Protein AF-A0A3M6K5C4-F1 (afdb_monomer_lite)

Radius of gyration: 32.08 Å; chains: 1; bounding box: 59×55×97 Å

Structure (mmCIF, N/CA/C/O backbone):
data_AF-A0A3M6K5C4-F1
#
_entry.id   AF-A0A3M6K5C4-F1
#
loop_
_atom_site.group_PDB
_atom_site.id
_atom_site.type_symbol
_atom_site.label_atom_id
_atom_site.label_alt_id
_atom_site.label_comp_id
_atom_site.label_asym_id
_atom_site.label_entity_id
_atom_site.label_seq_id
_atom_site.pdbx_PDB_ins_code
_atom_site.Cartn_x
_atom_site.Cartn_y
_atom_site.Cartn_z
_atom_site.occupancy
_atom_site.B_iso_or_equiv
_atom_site.auth_seq_id
_atom_site.auth_comp_id
_atom_site.auth_asym_id
_atom_site.auth_atom_id
_atom_site.pdbx_PDB_model_num
ATOM 1 N N . GLU A 1 1 ? 12.972 11.063 -66.559 1.00 68.06 1 GLU A N 1
ATOM 2 C CA . GLU A 1 1 ? 14.386 10.644 -66.611 1.00 68.06 1 GLU A CA 1
ATOM 3 C C . GLU A 1 1 ? 14.737 10.081 -65.247 1.00 68.06 1 GLU A C 1
ATOM 5 O O . GLU A 1 1 ? 14.287 10.648 -64.259 1.00 68.06 1 GLU A O 1
ATOM 10 N N . TYR A 1 2 ? 15.419 8.941 -65.192 1.00 67.56 2 TYR A N 1
ATOM 11 C CA . TYR A 1 2 ? 15.956 8.414 -63.934 1.00 67.56 2 TYR A CA 1
ATOM 12 C C . TYR A 1 2 ? 17.230 9.195 -63.591 1.00 67.56 2 TYR A C 1
ATOM 14 O O . TYR A 1 2 ? 18.006 9.497 -64.499 1.00 67.56 2 TYR A O 1
ATOM 22 N N . SER A 1 3 ? 17.440 9.540 -62.319 1.00 79.88 3 SER A N 1
ATOM 23 C CA . SER A 1 3 ? 18.599 10.329 -61.877 1.00 79.88 3 SER A CA 1
ATOM 24 C C . SER A 1 3 ? 19.890 9.510 -61.781 1.00 79.88 3 SER A C 1
ATOM 26 O O . SER A 1 3 ? 20.971 10.093 -61.762 1.00 79.88 3 SER A O 1
ATOM 28 N N . SER A 1 4 ? 19.807 8.175 -61.780 1.00 78.19 4 SER A N 1
ATOM 29 C CA . SER A 1 4 ? 20.970 7.282 -61.829 1.00 78.19 4 SER A CA 1
ATOM 30 C C . SER A 1 4 ? 20.642 5.912 -62.429 1.00 78.19 4 SER A C 1
ATOM 32 O O . SER A 1 4 ? 19.476 5.531 -62.577 1.00 78.19 4 SER A O 1
ATOM 34 N N . ILE A 1 5 ? 21.688 5.151 -62.783 1.00 77.25 5 ILE A N 1
ATOM 35 C CA . ILE A 1 5 ? 21.532 3.785 -63.311 1.00 77.25 5 ILE A CA 1
ATOM 36 C C . ILE A 1 5 ? 20.910 2.874 -62.252 1.00 77.25 5 ILE A C 1
ATOM 38 O O . ILE A 1 5 ? 20.101 2.024 -62.601 1.00 77.25 5 ILE A O 1
ATOM 42 N N . TYR A 1 6 ? 21.264 3.080 -60.979 1.00 76.12 6 TYR A N 1
ATOM 43 C CA . TYR A 1 6 ? 20.782 2.312 -59.832 1.00 76.12 6 TYR A CA 1
ATOM 44 C C . TYR A 1 6 ? 19.271 2.479 -59.667 1.00 76.12 6 TYR A C 1
ATOM 46 O O . TYR A 1 6 ? 18.541 1.489 -59.633 1.00 76.12 6 TYR A O 1
ATOM 54 N N . GLN A 1 7 ? 18.784 3.721 -59.745 1.00 76.00 7 GLN A N 1
ATOM 55 C CA . GLN A 1 7 ? 17.354 4.022 -59.714 1.00 76.00 7 GLN A CA 1
ATOM 56 C C . GLN A 1 7 ? 16.595 3.413 -60.908 1.00 76.00 7 GLN A C 1
ATOM 58 O O . GLN A 1 7 ? 15.452 2.982 -60.759 1.00 76.00 7 GLN A O 1
ATOM 63 N N . ALA A 1 8 ? 17.224 3.337 -62.088 1.00 81.00 8 ALA A N 1
ATOM 64 C CA . ALA A 1 8 ? 16.622 2.733 -63.279 1.00 81.00 8 ALA A CA 1
ATOM 65 C C . ALA A 1 8 ? 16.500 1.200 -63.190 1.00 81.00 8 ALA A C 1
ATOM 67 O O . ALA A 1 8 ? 15.609 0.624 -63.814 1.00 81.00 8 ALA A O 1
ATOM 68 N N . VAL A 1 9 ? 17.371 0.542 -62.417 1.00 87.19 9 VAL A N 1
ATOM 69 C CA . VAL A 1 9 ? 17.348 -0.916 -62.197 1.00 87.19 9 VAL A CA 1
ATOM 70 C C . VAL A 1 9 ? 16.722 -1.324 -60.857 1.00 87.19 9 VAL A C 1
ATOM 72 O O . VAL A 1 9 ? 16.710 -2.508 -60.534 1.00 87.19 9 VAL A O 1
ATOM 75 N N . GLY A 1 10 ? 16.186 -0.368 -60.089 1.00 77.00 10 GLY A N 1
ATOM 76 C CA . GLY A 1 10 ? 15.575 -0.620 -58.781 1.00 77.00 10 GLY A CA 1
ATOM 77 C C . GLY A 1 10 ? 16.569 -1.046 -57.695 1.00 77.00 10 GLY A C 1
ATOM 78 O O . GLY A 1 10 ? 16.180 -1.752 -56.770 1.00 77.00 10 GLY A O 1
ATOM 79 N N . LEU A 1 11 ? 17.843 -0.661 -57.823 1.00 76.00 11 LEU A N 1
ATOM 80 C CA . LEU A 1 11 ? 18.873 -0.874 -56.807 1.00 76.00 11 LEU A CA 1
ATOM 81 C C . LEU A 1 11 ? 19.083 0.405 -55.993 1.00 76.00 11 LEU A C 1
ATOM 83 O O . LEU A 1 11 ? 19.031 1.510 -56.537 1.00 76.00 11 LEU A O 1
ATOM 87 N N . GLU A 1 12 ? 19.356 0.246 -54.700 1.00 71.75 12 GLU A N 1
ATOM 88 C CA . GLU A 1 12 ? 19.808 1.346 -53.848 1.00 71.75 12 GLU A CA 1
ATOM 89 C C . GLU A 1 12 ? 21.207 1.800 -54.278 1.00 71.75 12 GLU A C 1
ATOM 91 O O . GLU A 1 12 ? 22.051 0.990 -54.679 1.00 71.75 12 GLU A O 1
ATOM 96 N N . GLU A 1 13 ? 21.449 3.111 -54.238 1.00 73.12 13 GLU A N 1
ATOM 97 C CA . GLU A 1 13 ? 22.777 3.645 -54.522 1.00 73.12 13 GLU A CA 1
ATOM 98 C C . GLU A 1 13 ? 23.766 3.178 -53.446 1.00 73.12 13 GLU A C 1
ATOM 100 O O . GLU A 1 13 ? 23.433 3.183 -52.258 1.00 73.12 13 GLU A O 1
ATOM 105 N N . PRO A 1 14 ? 24.985 2.758 -53.829 1.00 69.19 14 PRO A N 1
ATOM 106 C CA . PRO A 1 14 ? 25.970 2.302 -52.862 1.00 69.19 14 PRO A CA 1
ATOM 107 C C . PRO A 1 14 ? 26.317 3.443 -51.899 1.00 69.19 14 PRO A C 1
ATOM 109 O O . PRO A 1 14 ? 26.803 4.492 -52.326 1.00 69.19 14 PRO A O 1
ATOM 112 N N . LYS A 1 15 ? 26.081 3.225 -50.598 1.00 67.75 15 LYS A N 1
ATOM 113 C CA . LYS A 1 15 ? 26.444 4.175 -49.541 1.00 67.75 15 LYS A CA 1
ATOM 114 C C . LYS A 1 15 ? 27.951 4.433 -49.599 1.00 67.75 15 LYS A C 1
ATOM 116 O O . LYS A 1 15 ? 28.757 3.505 -49.514 1.00 67.75 15 LYS A O 1
ATOM 121 N N . ILE A 1 16 ? 28.331 5.692 -49.799 1.00 73.50 16 ILE A N 1
ATOM 122 C CA . ILE A 1 16 ? 29.736 6.089 -49.900 1.00 73.50 16 ILE A CA 1
ATOM 123 C C . ILE A 1 16 ? 30.319 6.100 -48.489 1.00 73.50 16 ILE A C 1
ATOM 125 O O . ILE A 1 16 ? 29.935 6.926 -47.666 1.00 73.50 16 ILE A O 1
ATOM 129 N N . LEU A 1 17 ? 31.252 5.187 -48.223 1.00 83.31 17 LEU A N 1
ATOM 130 C CA . LEU A 1 17 ? 31.970 5.146 -46.952 1.00 83.31 17 LEU A CA 1
ATOM 131 C C . LEU A 1 17 ? 32.872 6.373 -46.802 1.00 83.31 17 LEU A C 1
ATOM 133 O O . LEU A 1 17 ? 33.506 6.823 -47.764 1.00 83.31 17 LEU A O 1
ATOM 137 N N . ALA A 1 18 ? 32.964 6.894 -45.581 1.00 86.19 18 ALA A N 1
ATOM 138 C CA . ALA A 1 18 ? 33.862 7.995 -45.286 1.00 86.19 18 ALA A CA 1
ATOM 139 C C . ALA A 1 18 ? 35.337 7.571 -45.478 1.00 86.19 18 ALA A C 1
ATOM 141 O O . ALA A 1 18 ? 35.688 6.416 -45.234 1.00 86.19 18 ALA A O 1
ATOM 142 N N . PRO A 1 19 ? 36.248 8.494 -45.849 1.00 86.75 19 PRO A N 1
ATOM 143 C CA . PRO A 1 19 ? 37.628 8.150 -46.220 1.00 86.75 19 PRO A CA 1
ATOM 144 C C . PRO A 1 19 ? 38.464 7.443 -45.141 1.00 86.75 19 PRO A C 1
ATOM 146 O O . PRO A 1 19 ? 39.505 6.874 -45.454 1.00 86.75 19 PRO A O 1
ATOM 149 N N . PHE A 1 20 ? 38.056 7.526 -43.871 1.00 87.44 20 PHE A N 1
ATOM 150 C CA . PHE A 1 20 ? 38.757 6.911 -42.739 1.00 87.44 20 PHE A CA 1
ATOM 151 C C . PHE A 1 20 ? 38.317 5.464 -42.457 1.00 87.44 20 PHE A C 1
ATOM 153 O O . PHE A 1 20 ? 38.920 4.800 -41.611 1.00 87.44 20 PHE A O 1
ATOM 160 N N . VAL A 1 21 ? 37.255 4.996 -43.116 1.00 89.62 21 VAL A N 1
ATOM 161 C CA . VAL A 1 21 ? 36.678 3.668 -42.905 1.00 89.62 21 VAL A CA 1
ATOM 162 C C . VAL A 1 21 ? 37.449 2.649 -43.739 1.00 89.62 21 VAL A C 1
ATOM 164 O O . VAL A 1 21 ? 37.579 2.793 -44.953 1.00 89.62 21 VAL A O 1
ATOM 167 N N . ASP A 1 22 ? 37.974 1.617 -43.081 1.00 89.12 22 ASP A N 1
ATOM 168 C CA . ASP A 1 22 ? 38.620 0.478 -43.729 1.00 89.12 22 ASP A CA 1
ATOM 169 C C . ASP A 1 22 ? 37.539 -0.524 -44.166 1.00 89.12 22 ASP A C 1
ATOM 171 O O . ASP A 1 22 ? 36.839 -1.060 -43.304 1.00 89.12 22 ASP A O 1
ATOM 175 N N . PRO A 1 23 ? 37.407 -0.827 -45.472 1.00 84.94 23 PRO A N 1
ATOM 176 C CA . PRO A 1 23 ? 36.411 -1.775 -45.971 1.00 84.94 23 PRO A CA 1
ATOM 177 C C . PRO A 1 23 ? 36.559 -3.207 -45.436 1.00 84.94 23 PRO A C 1
ATOM 179 O O . PRO A 1 23 ? 35.642 -4.008 -45.591 1.00 84.94 23 PRO A O 1
ATOM 182 N N . ASN A 1 24 ? 37.713 -3.561 -44.860 1.00 87.62 24 ASN A N 1
ATOM 183 C CA . ASN A 1 24 ? 37.972 -4.898 -44.317 1.00 87.62 24 ASN A CA 1
ATOM 184 C C . ASN A 1 24 ? 37.628 -5.020 -42.826 1.00 87.62 24 ASN A C 1
ATOM 186 O O . ASN A 1 24 ? 37.760 -6.108 -42.260 1.00 87.62 24 ASN A O 1
ATOM 190 N N . LEU A 1 25 ? 37.243 -3.918 -42.181 1.00 88.19 25 LEU A N 1
ATOM 191 C CA . LEU A 1 25 ? 36.922 -3.868 -40.763 1.00 88.19 25 LEU A CA 1
ATOM 192 C C . LEU A 1 25 ? 35.403 -3.802 -40.577 1.00 88.19 25 LEU A C 1
ATOM 194 O O . LEU A 1 25 ? 34.701 -3.183 -41.372 1.00 88.19 25 LEU A O 1
ATOM 198 N N . ASP A 1 26 ? 34.897 -4.448 -39.528 1.00 89.62 26 ASP A N 1
ATOM 199 C CA . ASP A 1 26 ? 33.466 -4.434 -39.214 1.00 89.62 26 ASP A CA 1
ATOM 200 C C . ASP A 1 26 ? 32.994 -2.985 -38.965 1.00 89.62 26 ASP A C 1
ATOM 202 O O . ASP A 1 26 ? 33.551 -2.327 -38.082 1.00 89.62 26 ASP A O 1
ATOM 206 N N . PRO A 1 27 ? 31.983 -2.467 -39.690 1.00 89.62 27 PRO A N 1
ATOM 207 C CA . PRO A 1 27 ? 31.404 -1.146 -39.439 1.00 89.62 27 PRO A CA 1
ATOM 208 C C . PRO A 1 27 ? 31.040 -0.896 -37.968 1.00 89.62 27 PRO A C 1
ATOM 210 O O . PRO A 1 27 ? 31.208 0.222 -37.473 1.00 89.62 27 PRO A O 1
ATOM 213 N N . GLN A 1 28 ? 30.625 -1.938 -37.237 1.00 89.25 28 GLN A N 1
ATOM 214 C CA . GLN A 1 28 ? 30.271 -1.833 -35.821 1.00 89.25 28 GLN A CA 1
ATOM 215 C C . GLN A 1 28 ? 31.465 -1.442 -34.937 1.00 89.25 28 GLN A C 1
ATOM 217 O O . GLN A 1 28 ? 31.291 -0.730 -33.951 1.00 89.25 28 GLN A O 1
ATOM 222 N N . TYR A 1 29 ? 32.693 -1.811 -35.317 1.00 93.19 29 TYR A N 1
ATOM 223 C CA . TYR A 1 29 ? 33.908 -1.422 -34.592 1.00 93.19 29 TYR A CA 1
ATOM 224 C C . TYR A 1 29 ? 34.030 0.101 -34.450 1.00 93.19 29 TYR A C 1
ATOM 226 O O . TYR A 1 29 ? 34.402 0.608 -33.392 1.00 93.19 29 TYR A O 1
ATOM 234 N N . TYR A 1 30 ? 33.711 0.842 -35.511 1.00 91.81 30 TYR A N 1
ATOM 235 C CA . TYR A 1 30 ? 33.796 2.301 -35.527 1.00 91.81 30 TYR A CA 1
ATOM 236 C C . TYR A 1 30 ? 32.692 2.949 -34.686 1.00 91.81 30 TYR A C 1
ATOM 238 O O . TYR A 1 30 ? 32.952 3.937 -33.998 1.00 91.81 30 TYR A O 1
ATOM 246 N N . VAL A 1 31 ? 31.492 2.364 -34.692 1.00 92.06 31 VAL A N 1
ATOM 247 C CA . VAL A 1 31 ? 30.369 2.781 -33.839 1.00 92.06 31 VAL A CA 1
ATOM 248 C C . VAL A 1 31 ? 30.707 2.564 -32.364 1.00 92.06 31 VAL A C 1
ATOM 250 O O . VAL A 1 31 ? 30.556 3.473 -31.546 1.00 92.06 31 VAL A O 1
ATOM 253 N N . ASP A 1 32 ? 31.235 1.393 -32.015 1.00 93.12 32 ASP A N 1
ATOM 254 C CA . ASP A 1 32 ? 31.633 1.068 -30.644 1.00 93.12 32 ASP A CA 1
ATOM 255 C C . ASP A 1 32 ? 32.746 1.995 -30.162 1.00 93.12 32 ASP A C 1
ATOM 257 O O . ASP A 1 32 ? 32.732 2.467 -29.023 1.00 93.12 32 ASP A O 1
ATOM 261 N N . ARG A 1 33 ? 33.695 2.305 -31.046 1.00 93.88 33 ARG A N 1
ATOM 262 C CA . ARG A 1 33 ? 34.763 3.254 -30.763 1.00 93.88 33 ARG A CA 1
ATOM 263 C C . ARG A 1 33 ? 34.229 4.663 -30.527 1.00 93.88 33 ARG A C 1
ATOM 265 O O . ARG A 1 33 ? 34.637 5.309 -29.568 1.00 93.88 33 ARG A O 1
ATOM 272 N N . TYR A 1 34 ? 33.294 5.122 -31.355 1.00 93.06 34 TYR A N 1
ATOM 273 C CA . TYR A 1 34 ? 32.632 6.418 -31.202 1.00 93.06 34 TYR A CA 1
ATOM 274 C C . TYR A 1 34 ? 31.866 6.539 -29.883 1.00 93.06 34 TYR A C 1
ATOM 276 O O . TYR A 1 34 ? 31.946 7.569 -29.218 1.00 93.06 34 TYR A O 1
ATOM 284 N N . ASN A 1 35 ? 31.186 5.475 -29.458 1.00 91.69 35 ASN A N 1
ATOM 285 C CA . ASN A 1 35 ? 30.406 5.488 -28.223 1.00 91.69 35 ASN A CA 1
ATOM 286 C C . ASN A 1 35 ? 31.263 5.358 -26.951 1.00 91.69 35 ASN A C 1
ATOM 288 O O . ASN A 1 35 ? 30.864 5.859 -25.900 1.00 91.69 35 ASN A O 1
ATOM 292 N N . ASN A 1 36 ? 32.428 4.703 -27.024 1.00 93.75 36 ASN A N 1
ATOM 293 C CA . ASN A 1 36 ? 33.236 4.381 -25.841 1.00 93.75 36 ASN A CA 1
ATOM 294 C C . ASN A 1 36 ? 34.524 5.214 -25.692 1.00 93.75 36 ASN A C 1
ATOM 296 O O . ASN A 1 36 ? 35.039 5.337 -24.580 1.00 93.75 36 ASN A O 1
ATOM 300 N N . GLU A 1 37 ? 35.064 5.800 -26.767 1.00 95.56 37 GLU A N 1
ATOM 301 C CA . GLU A 1 37 ? 36.300 6.593 -26.734 1.00 95.56 37 GLU A CA 1
ATOM 302 C C . GLU A 1 37 ? 36.016 8.091 -26.941 1.00 95.56 37 GLU A C 1
ATOM 304 O O . GLU A 1 37 ? 35.858 8.554 -28.072 1.00 95.56 37 GLU A O 1
ATOM 309 N N . ILE A 1 38 ? 36.057 8.883 -25.858 1.00 93.88 38 ILE A N 1
ATOM 310 C CA . ILE A 1 38 ? 35.869 10.352 -25.902 1.00 93.88 38 ILE A CA 1
ATOM 311 C C . ILE A 1 38 ? 36.760 11.017 -26.964 1.00 93.88 38 ILE A C 1
ATOM 313 O O . ILE A 1 38 ? 36.302 11.860 -27.727 1.00 93.88 38 ILE A O 1
ATOM 317 N N . THR A 1 39 ? 38.031 10.618 -27.054 1.00 94.19 39 THR A N 1
ATOM 318 C CA . THR A 1 39 ? 38.991 11.243 -27.976 1.00 94.19 39 THR A CA 1
ATOM 319 C C . THR A 1 39 ? 38.670 10.964 -29.440 1.00 94.19 39 THR A C 1
ATOM 321 O O . THR A 1 39 ? 38.951 11.798 -30.299 1.00 94.19 39 THR A O 1
ATOM 324 N N . TYR A 1 40 ? 38.100 9.796 -29.733 1.00 93.81 40 TYR A N 1
ATOM 325 C CA . TYR A 1 40 ? 37.676 9.434 -31.079 1.00 93.81 40 TYR A CA 1
ATOM 326 C C . TYR A 1 40 ? 36.372 10.148 -31.450 1.00 93.81 40 TYR A C 1
ATOM 328 O O . TYR A 1 40 ? 36.262 10.675 -32.555 1.00 93.81 40 TYR A O 1
ATOM 336 N N . LYS A 1 41 ? 35.436 10.253 -30.499 1.00 94.12 41 LYS A N 1
ATOM 337 C CA . LYS A 1 41 ? 34.204 11.030 -30.651 1.00 94.12 41 LYS A CA 1
ATOM 338 C C . LYS A 1 41 ? 34.474 12.502 -30.956 1.00 94.12 41 LYS A C 1
ATOM 340 O O . LYS A 1 41 ? 33.992 13.006 -31.964 1.00 94.12 41 LYS A O 1
ATOM 345 N N . ASP A 1 42 ? 35.303 13.165 -30.151 1.00 95.25 42 ASP A N 1
ATOM 346 C CA . ASP A 1 42 ? 35.642 14.581 -30.348 1.00 95.25 42 ASP A CA 1
ATOM 347 C C . ASP A 1 42 ? 36.320 14.827 -31.703 1.00 95.25 42 ASP A C 1
ATOM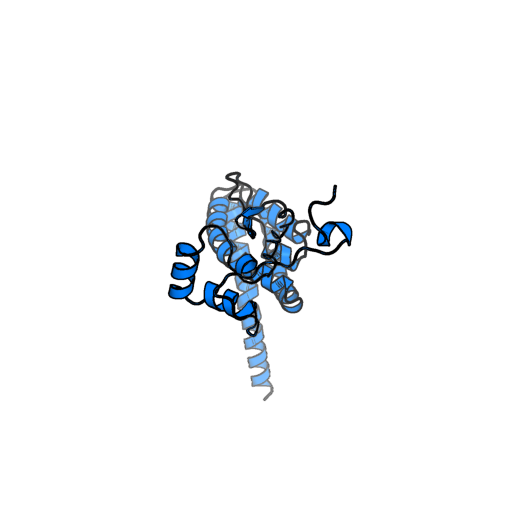 349 O O . ASP A 1 42 ? 36.081 15.838 -32.368 1.00 95.25 42 ASP A O 1
ATOM 353 N N . TRP A 1 43 ? 37.185 13.900 -32.127 1.00 95.31 43 TRP A N 1
ATOM 354 C CA . TRP A 1 43 ? 37.817 13.959 -33.440 1.00 95.31 43 TRP A CA 1
ATOM 355 C C . TRP A 1 43 ? 36.791 13.807 -34.568 1.00 95.31 43 TRP A C 1
ATOM 357 O O . TRP A 1 43 ? 36.834 14.593 -35.518 1.00 95.31 43 TRP A O 1
ATOM 367 N N . PHE A 1 44 ? 35.880 12.836 -34.462 1.00 95.56 44 PHE A N 1
ATOM 368 C CA . PHE A 1 44 ? 34.852 12.587 -35.468 1.00 95.56 44 PHE A CA 1
ATOM 369 C C . PHE A 1 44 ? 33.915 13.792 -35.589 1.00 95.56 44 PHE A C 1
ATOM 371 O O . PHE A 1 44 ? 33.810 14.357 -36.673 1.00 95.56 44 PHE A O 1
ATOM 378 N N . ASP A 1 45 ? 33.356 14.265 -34.472 1.00 93.44 45 ASP A N 1
ATOM 379 C CA . ASP A 1 45 ? 32.405 15.385 -34.436 1.00 93.44 45 ASP A CA 1
ATOM 380 C C . ASP A 1 45 ? 33.020 16.685 -34.988 1.00 93.44 45 ASP A C 1
ATOM 382 O O . ASP A 1 45 ? 32.347 17.492 -35.629 1.00 93.44 45 ASP A O 1
ATOM 386 N N . LYS A 1 46 ? 34.326 16.894 -34.776 1.00 94.06 46 LYS A N 1
ATOM 387 C CA . LYS A 1 46 ? 35.047 18.064 -35.297 1.00 94.06 46 LYS A CA 1
ATOM 388 C C . LYS A 1 46 ? 35.398 17.946 -36.781 1.00 94.06 46 LYS A C 1
ATOM 390 O O . LYS A 1 46 ? 35.480 18.964 -37.468 1.00 94.06 46 LYS A O 1
ATOM 395 N N . THR A 1 47 ? 35.688 16.737 -37.253 1.00 93.44 47 THR A N 1
ATOM 396 C CA . THR A 1 47 ? 36.164 16.492 -38.626 1.00 93.44 47 THR A CA 1
ATOM 397 C C . THR A 1 47 ? 35.000 16.303 -39.598 1.00 93.44 47 THR A C 1
ATOM 399 O O . THR A 1 47 ? 35.100 16.711 -40.753 1.00 93.44 47 THR A O 1
ATOM 402 N N . TYR A 1 48 ? 33.893 15.735 -39.119 1.00 91.38 48 TYR A N 1
ATOM 403 C CA . TYR A 1 48 ? 32.716 15.354 -39.894 1.00 91.38 48 TYR A CA 1
ATOM 404 C C . TYR A 1 48 ? 31.424 15.878 -39.237 1.00 91.38 48 TYR A C 1
ATOM 406 O O . TYR A 1 48 ? 30.595 15.091 -38.796 1.00 91.38 48 TYR A O 1
ATOM 414 N N . PRO A 1 49 ? 31.221 17.207 -39.163 1.00 89.19 49 PRO A N 1
ATOM 415 C CA . PRO A 1 49 ? 30.078 17.789 -38.451 1.00 89.19 49 PRO A CA 1
ATOM 416 C C . PRO A 1 49 ? 28.726 17.579 -39.152 1.00 89.19 49 PRO A C 1
ATOM 418 O O . PRO A 1 49 ? 27.688 17.850 -38.554 1.00 89.19 49 PRO A O 1
ATOM 421 N N . GLU A 1 50 ? 28.732 17.156 -40.419 1.00 87.25 50 GLU A N 1
ATOM 422 C CA . GLU A 1 50 ? 27.527 17.045 -41.255 1.00 87.25 50 GLU A CA 1
ATOM 423 C C . GLU A 1 50 ? 27.015 15.609 -41.434 1.00 87.25 50 GLU A C 1
ATOM 425 O O . GLU A 1 50 ? 25.990 15.429 -42.081 1.00 87.25 50 GLU A O 1
ATOM 430 N N . ILE A 1 51 ? 27.707 14.597 -40.895 1.00 88.12 51 ILE A N 1
ATOM 431 C CA . ILE A 1 51 ? 27.321 13.183 -41.041 1.00 88.12 51 ILE A CA 1
ATOM 432 C C . ILE A 1 51 ? 27.379 12.459 -39.698 1.00 88.12 51 ILE A C 1
ATOM 434 O O . ILE A 1 51 ? 28.216 12.771 -38.848 1.00 88.12 51 ILE A O 1
ATOM 438 N N . THR A 1 52 ? 26.517 11.463 -39.507 1.00 90.19 52 THR A N 1
ATOM 439 C CA . THR A 1 52 ? 26.566 10.611 -38.310 1.00 90.19 52 THR A CA 1
ATOM 440 C C . THR A 1 52 ? 27.618 9.511 -38.454 1.00 90.19 52 THR A C 1
ATOM 442 O O . THR A 1 52 ? 28.043 9.160 -39.559 1.00 90.19 52 THR A O 1
ATOM 445 N N . ILE A 1 53 ? 28.051 8.924 -37.331 1.00 91.50 53 ILE A N 1
ATOM 446 C CA . ILE A 1 53 ? 28.977 7.782 -37.370 1.00 91.50 53 ILE A CA 1
ATOM 447 C C . ILE A 1 53 ? 28.375 6.596 -38.133 1.00 91.50 53 ILE A C 1
ATOM 449 O O . ILE A 1 53 ? 29.114 5.905 -38.826 1.00 91.50 53 ILE A O 1
ATOM 453 N N . TYR A 1 54 ? 27.053 6.399 -38.059 1.00 89.38 54 TYR A N 1
ATOM 454 C CA . TYR A 1 54 ? 26.334 5.338 -38.766 1.00 89.38 54 TYR A CA 1
ATOM 455 C C . TYR A 1 54 ? 26.369 5.562 -40.279 1.00 89.38 54 TYR A C 1
ATOM 457 O O . TYR A 1 54 ? 26.781 4.670 -41.019 1.00 89.38 54 TYR A O 1
ATOM 465 N N . GLU A 1 55 ? 26.069 6.781 -40.729 1.00 88.12 55 GLU A N 1
ATOM 466 C CA . GLU A 1 55 ? 26.160 7.158 -42.143 1.00 88.12 55 GLU A CA 1
ATOM 467 C C . GLU A 1 55 ? 27.591 7.028 -42.675 1.00 88.12 55 GLU A C 1
ATOM 469 O O . GLU A 1 55 ? 27.805 6.483 -43.758 1.00 88.12 55 GLU A O 1
ATOM 474 N N . ALA A 1 56 ? 28.585 7.461 -41.890 1.00 89.06 56 ALA A N 1
ATOM 475 C CA . ALA A 1 56 ? 29.994 7.406 -42.271 1.00 89.06 56 ALA A CA 1
ATOM 476 C C . ALA A 1 56 ? 30.481 5.976 -42.555 1.00 89.06 56 ALA A C 1
ATOM 478 O O . ALA A 1 56 ? 31.337 5.782 -43.422 1.00 89.06 56 ALA A O 1
ATOM 479 N N . VAL A 1 57 ? 29.936 4.983 -41.845 1.00 91.06 57 VAL A N 1
ATOM 480 C CA . VAL A 1 57 ? 30.297 3.562 -41.983 1.00 91.06 57 VAL A CA 1
ATOM 481 C C . VAL A 1 57 ? 29.295 2.766 -42.828 1.00 91.06 57 VAL A C 1
ATOM 483 O O . VAL A 1 57 ? 29.435 1.552 -42.961 1.00 91.06 57 VAL A O 1
ATOM 486 N N . GLY A 1 58 ? 28.299 3.433 -43.417 1.00 84.69 58 GLY A N 1
ATOM 487 C CA . GLY A 1 58 ? 27.295 2.811 -44.281 1.00 84.69 58 GLY A CA 1
ATOM 488 C C . GLY A 1 58 ? 26.216 2.009 -43.544 1.00 84.69 58 GLY A C 1
ATOM 489 O O . GLY A 1 58 ? 25.528 1.207 -44.176 1.00 84.69 58 GLY A O 1
ATOM 490 N N . LEU A 1 59 ? 26.048 2.217 -42.237 1.00 85.38 59 LEU A N 1
ATOM 491 C CA . LEU A 1 59 ? 24.959 1.647 -41.445 1.00 85.38 59 LEU A CA 1
ATOM 492 C C . LEU A 1 59 ? 23.735 2.569 -41.466 1.00 85.38 59 LEU A C 1
ATOM 494 O O . LEU A 1 59 ? 23.850 3.781 -41.632 1.00 85.38 59 LEU A O 1
ATOM 498 N N . ASP A 1 60 ? 22.551 1.981 -41.318 1.00 83.00 60 ASP A N 1
ATOM 499 C CA . ASP A 1 60 ? 21.336 2.744 -41.040 1.00 83.00 60 ASP A CA 1
ATOM 500 C C . ASP A 1 60 ? 21.336 3.173 -39.573 1.00 83.00 60 ASP A C 1
ATOM 502 O O . ASP A 1 60 ? 21.682 2.390 -38.683 1.00 83.00 60 ASP A O 1
ATOM 506 N N . GLU A 1 61 ? 20.978 4.430 -39.321 1.00 78.81 61 GLU A N 1
ATOM 507 C CA . GLU A 1 61 ? 20.818 4.923 -37.958 1.00 78.81 61 GLU A CA 1
ATOM 508 C C . GLU A 1 61 ? 19.654 4.167 -37.292 1.00 78.81 61 GLU A C 1
ATOM 510 O O . GLU A 1 61 ? 18.600 4.003 -37.915 1.00 78.81 61 GLU A O 1
ATOM 515 N N . PRO A 1 62 ? 19.819 3.650 -36.060 1.00 74.50 62 PRO A N 1
ATOM 516 C CA . PRO A 1 62 ? 18.738 2.944 -35.391 1.00 74.50 62 PRO A CA 1
ATOM 517 C C . PRO A 1 62 ? 17.555 3.894 -35.195 1.00 74.50 62 PRO A C 1
ATOM 519 O O . PRO A 1 62 ? 17.684 4.919 -34.524 1.00 74.50 62 PRO A O 1
ATOM 522 N N . GLU A 1 63 ? 16.391 3.541 -35.748 1.00 68.31 63 GLU A N 1
ATOM 523 C CA . GLU A 1 63 ? 15.151 4.243 -35.432 1.00 68.31 63 GLU A CA 1
ATOM 524 C C . GLU A 1 63 ? 14.946 4.191 -33.914 1.00 68.31 63 GLU A C 1
ATOM 526 O O . GLU A 1 63 ? 14.848 3.114 -33.314 1.00 68.31 63 GLU A O 1
ATOM 531 N N . ILE A 1 64 ? 14.918 5.363 -33.274 1.00 59.47 64 ILE A N 1
ATOM 532 C CA . ILE A 1 64 ? 14.556 5.483 -31.866 1.00 59.47 64 ILE A CA 1
ATOM 533 C C . ILE A 1 64 ? 13.085 5.092 -31.778 1.00 59.47 64 ILE A C 1
ATOM 535 O O . ILE A 1 64 ? 12.194 5.908 -32.003 1.00 59.47 64 ILE A O 1
ATOM 539 N N . VAL A 1 65 ? 12.826 3.823 -31.474 1.00 53.91 65 VAL A N 1
ATOM 540 C CA . VAL A 1 65 ? 11.492 3.368 -31.103 1.00 53.91 65 VAL A CA 1
ATOM 541 C C . VAL A 1 65 ? 11.205 4.000 -29.745 1.00 53.91 65 VAL A C 1
ATOM 543 O O . VAL A 1 65 ? 11.605 3.471 -28.706 1.00 53.91 65 VAL A O 1
ATOM 546 N N . GLU A 1 66 ? 10.580 5.178 -29.744 1.00 56.22 66 GLU A N 1
ATOM 547 C CA . GLU A 1 66 ? 9.972 5.718 -28.534 1.00 56.22 66 GLU A CA 1
ATOM 548 C C . GLU A 1 66 ? 9.033 4.636 -28.007 1.00 56.22 66 GLU A C 1
ATOM 550 O O . GLU A 1 66 ? 8.092 4.219 -28.684 1.00 56.22 66 GLU A O 1
ATOM 555 N N . ALA A 1 67 ? 9.339 4.109 -26.821 1.00 52.03 67 ALA A N 1
ATOM 556 C CA . ALA A 1 67 ? 8.464 3.154 -26.175 1.00 52.03 67 ALA A CA 1
ATOM 557 C C . ALA A 1 67 ? 7.092 3.821 -26.033 1.00 52.03 67 ALA A C 1
ATOM 559 O O . ALA A 1 67 ? 6.957 4.811 -25.314 1.00 52.03 67 ALA A O 1
ATOM 560 N N . GLU A 1 68 ? 6.080 3.301 -26.728 1.00 52.25 68 GLU A N 1
ATOM 561 C CA . GLU A 1 68 ? 4.693 3.677 -26.486 1.00 52.25 68 GLU A CA 1
ATOM 562 C C . GLU A 1 68 ? 4.343 3.238 -25.059 1.00 52.25 68 GLU A C 1
ATOM 564 O O . GLU A 1 68 ? 3.943 2.103 -24.792 1.00 52.25 68 GLU A O 1
ATOM 569 N N . PHE A 1 69 ? 4.565 4.124 -24.093 1.00 52.22 69 PHE A N 1
ATOM 570 C CA . PHE A 1 69 ? 4.103 3.923 -22.734 1.00 52.22 69 PHE A CA 1
ATOM 571 C C . PHE A 1 69 ? 2.574 4.017 -22.762 1.00 52.22 69 PHE A C 1
ATOM 573 O O . PHE A 1 69 ? 2.016 5.070 -23.069 1.00 52.22 69 PHE A O 1
ATOM 580 N N . GLY A 1 70 ? 1.896 2.905 -22.474 1.00 62.44 70 GLY A N 1
ATOM 581 C CA . GLY A 1 70 ? 0.437 2.873 -22.373 1.00 62.44 70 GLY A CA 1
ATOM 582 C C . GLY A 1 70 ? -0.106 3.856 -21.328 1.00 62.44 70 GLY A C 1
ATOM 583 O O . GLY A 1 70 ? 0.634 4.379 -20.490 1.00 62.44 70 GLY A O 1
ATOM 584 N N . GLU A 1 71 ? -1.418 4.099 -21.358 1.00 71.69 71 GLU A N 1
ATOM 585 C CA . GLU A 1 71 ? -2.071 4.960 -20.371 1.00 71.69 71 GLU A CA 1
ATOM 586 C C . GLU A 1 71 ? -1.809 4.442 -18.950 1.00 71.69 71 GLU A C 1
ATOM 588 O O . GLU A 1 71 ? -2.126 3.304 -18.595 1.00 71.69 71 GLU A O 1
ATOM 593 N N . CYS A 1 72 ? -1.213 5.298 -18.123 1.00 73.81 72 CYS A N 1
ATOM 594 C CA . CYS A 1 72 ? -1.089 5.043 -16.699 1.00 73.81 72 CYS A CA 1
ATOM 595 C C . CYS A 1 72 ? -2.489 4.918 -16.073 1.00 73.81 72 CYS A C 1
ATOM 597 O O . CYS A 1 72 ? -3.399 5.675 -16.409 1.00 73.81 72 CYS A O 1
ATOM 599 N N . GLY A 1 73 ? -2.661 3.963 -15.154 1.00 66.56 73 GLY A N 1
ATOM 600 C CA . GLY A 1 73 ? -3.939 3.741 -14.475 1.00 66.56 73 GLY A CA 1
ATOM 601 C C . GLY A 1 73 ? -4.434 4.973 -13.704 1.00 66.56 73 GLY A C 1
ATOM 602 O O . GLY A 1 73 ? -3.663 5.885 -13.382 1.00 66.56 73 GLY A O 1
ATOM 603 N N . GLU A 1 74 ? -5.730 4.988 -13.385 1.00 67.56 74 GLU A N 1
ATOM 604 C CA . GLU A 1 74 ? -6.381 6.088 -12.663 1.00 67.56 74 GLU A CA 1
ATOM 605 C C . GLU A 1 74 ? -5.588 6.479 -11.396 1.00 67.56 74 GLU A C 1
ATOM 607 O O . GLU A 1 74 ? -5.210 5.630 -10.589 1.00 67.56 74 GLU A O 1
ATOM 612 N N . GLY A 1 75 ? -5.283 7.773 -11.239 1.00 63.84 75 GLY A N 1
ATOM 613 C CA . GLY A 1 75 ? -4.482 8.298 -10.121 1.00 63.84 75 GLY A CA 1
ATOM 614 C C . GLY A 1 75 ? -2.967 8.378 -10.361 1.00 63.84 75 GLY A C 1
ATOM 615 O O . GLY A 1 75 ? -2.237 8.860 -9.490 1.00 63.84 75 GLY A O 1
ATOM 616 N N . THR A 1 76 ? -2.476 7.977 -11.535 1.00 76.62 76 THR A N 1
ATOM 617 C CA . THR A 1 76 ? -1.057 8.096 -11.907 1.00 76.62 76 THR A CA 1
ATOM 618 C C . THR A 1 76 ? -0.869 8.898 -13.197 1.00 76.62 76 THR A C 1
ATOM 620 O O . THR A 1 76 ? -1.739 8.915 -14.063 1.00 76.62 76 THR A O 1
ATOM 623 N N . LYS A 1 77 ? 0.254 9.613 -13.320 1.00 75.12 77 LYS A N 1
ATOM 624 C CA . LYS A 1 77 ? 0.689 10.272 -14.560 1.00 75.12 77 LYS A CA 1
ATOM 625 C C . LYS A 1 77 ? 2.000 9.679 -15.029 1.00 75.12 77 LYS A C 1
ATOM 627 O O . LYS A 1 77 ? 2.883 9.387 -14.222 1.00 75.12 77 LYS A O 1
ATOM 632 N N . LEU A 1 78 ? 2.125 9.564 -16.344 1.00 78.88 78 LEU A N 1
ATOM 633 C CA . LEU A 1 78 ? 3.381 9.234 -16.987 1.00 78.88 78 LEU A CA 1
ATOM 634 C C . LEU A 1 78 ? 4.325 10.436 -16.858 1.00 78.88 78 LEU A C 1
ATOM 636 O O . LEU A 1 78 ? 4.056 11.502 -17.409 1.00 78.88 78 LEU A O 1
ATOM 640 N N . VAL A 1 79 ? 5.397 10.269 -16.089 1.00 78.69 79 VAL A N 1
ATOM 641 C CA . VAL A 1 79 ? 6.494 11.235 -15.957 1.00 78.69 79 VAL A CA 1
ATOM 642 C C . VAL A 1 79 ? 7.777 10.458 -16.225 1.00 78.69 79 VAL A C 1
ATOM 644 O O . VAL A 1 79 ? 8.027 9.453 -15.561 1.00 78.69 79 VAL A O 1
ATOM 647 N N . ASP A 1 80 ? 8.540 10.870 -17.237 1.00 72.88 80 ASP A N 1
ATOM 648 C CA . ASP A 1 80 ? 9.802 10.232 -17.646 1.00 72.88 80 ASP A CA 1
ATOM 649 C C . ASP A 1 80 ? 9.685 8.714 -17.900 1.00 72.88 80 ASP A C 1
ATOM 651 O O . ASP A 1 80 ? 10.498 7.916 -17.435 1.00 72.88 80 ASP A O 1
ATOM 655 N N . GLY A 1 81 ? 8.618 8.286 -18.586 1.00 70.12 81 GLY A N 1
ATOM 656 C CA . GLY A 1 81 ? 8.384 6.866 -18.891 1.00 70.12 81 GLY A CA 1
ATOM 657 C C . GLY A 1 81 ? 7.986 6.006 -17.682 1.00 70.12 81 GLY A C 1
ATOM 658 O O . GLY A 1 81 ? 7.869 4.786 -17.794 1.00 70.12 81 GLY A O 1
ATOM 659 N N . LYS A 1 82 ? 7.752 6.614 -16.511 1.00 71.62 82 LYS A N 1
ATOM 660 C CA . LYS A 1 82 ? 7.310 5.930 -15.292 1.00 71.62 82 LYS A CA 1
ATOM 661 C C . LYS A 1 82 ? 5.955 6.465 -14.842 1.00 71.62 82 LYS A C 1
ATOM 663 O O . LYS A 1 82 ? 5.753 7.672 -14.722 1.00 71.62 82 LYS A O 1
ATOM 668 N N . CYS A 1 83 ? 5.019 5.570 -14.534 1.00 80.00 83 CYS A N 1
ATOM 669 C CA . CYS A 1 83 ? 3.771 5.974 -13.892 1.00 80.00 83 CYS A CA 1
ATOM 670 C C . CYS A 1 83 ? 4.067 6.402 -12.451 1.00 80.00 83 CYS A C 1
ATOM 672 O O . CYS A 1 83 ? 4.427 5.591 -11.597 1.00 80.00 83 CYS A O 1
ATOM 674 N N . THR A 1 84 ? 3.943 7.698 -12.193 1.00 75.56 84 THR A N 1
ATOM 675 C CA . THR A 1 84 ? 4.121 8.301 -10.873 1.00 75.56 84 THR A CA 1
ATOM 676 C C . THR A 1 84 ? 2.768 8.733 -10.329 1.00 75.56 84 THR A C 1
ATOM 678 O O . THR A 1 84 ? 1.872 9.129 -11.075 1.00 75.56 84 THR A O 1
ATOM 681 N N . VAL A 1 85 ? 2.578 8.619 -9.016 1.00 71.81 85 VAL A N 1
ATOM 682 C CA . VAL A 1 85 ? 1.349 9.083 -8.367 1.00 71.81 85 VAL A CA 1
ATOM 683 C C . VAL A 1 85 ? 1.349 10.605 -8.425 1.00 71.81 85 VAL A C 1
ATOM 685 O O . VAL A 1 85 ? 2.280 11.241 -7.930 1.00 71.81 85 VAL A O 1
ATOM 688 N N . ILE A 1 86 ? 0.325 11.198 -9.038 1.00 62.81 86 ILE A N 1
ATOM 689 C CA . ILE A 1 86 ? 0.176 12.654 -9.021 1.00 62.81 86 ILE A CA 1
ATOM 690 C C . ILE A 1 86 ? -0.072 13.045 -7.560 1.00 62.81 86 ILE A C 1
ATOM 692 O O . ILE A 1 86 ? -0.998 12.497 -6.954 1.00 62.81 86 ILE A O 1
ATOM 696 N N . PRO A 1 87 ? 0.652 14.017 -6.986 1.00 48.50 87 PRO A N 1
ATOM 697 C CA . PRO A 1 87 ? 0.172 14.696 -5.801 1.00 48.50 87 PRO A CA 1
ATOM 698 C C . PRO A 1 87 ? -1.002 15.568 -6.251 1.00 48.50 87 PRO A C 1
ATOM 700 O O . PRO A 1 87 ? -0.859 16.754 -6.531 1.00 48.50 87 PRO A O 1
ATOM 703 N N . THR A 1 88 ? -2.182 14.973 -6.423 1.00 46.97 88 THR A N 1
ATOM 704 C CA . THR A 1 88 ? -3.401 15.764 -6.504 1.00 46.97 88 THR A CA 1
ATOM 705 C C . THR A 1 88 ? -3.559 16.438 -5.152 1.00 46.97 88 THR A C 1
ATOM 707 O O . THR A 1 88 ? -3.808 15.762 -4.157 1.00 46.97 88 THR A O 1
ATOM 710 N N . GLU A 1 89 ? -3.484 17.768 -5.120 1.00 45.25 89 GLU A N 1
ATOM 711 C CA . GLU A 1 89 ? -3.840 18.601 -3.958 1.00 45.25 89 GLU A CA 1
ATOM 712 C C . GLU A 1 89 ? -5.306 18.428 -3.500 1.00 45.25 89 GLU A C 1
ATOM 714 O O . GLU A 1 89 ? -5.778 19.076 -2.567 1.00 45.25 89 GLU A O 1
ATOM 719 N N . ASN A 1 90 ? -6.044 17.501 -4.111 1.00 39.47 90 ASN A N 1
ATOM 720 C CA . ASN A 1 90 ? -7.350 17.077 -3.661 1.00 39.47 90 ASN A CA 1
ATOM 721 C C . ASN A 1 90 ? -7.211 15.971 -2.617 1.00 39.47 90 ASN A C 1
ATOM 723 O O . ASN A 1 90 ? -6.902 14.825 -2.929 1.00 39.47 90 ASN A O 1
ATOM 727 N N . LYS A 1 91 ? -7.514 16.364 -1.380 1.00 42.69 91 LYS A N 1
ATOM 728 C CA . LYS A 1 91 ? -7.869 15.576 -0.193 1.00 42.69 91 LYS A CA 1
ATOM 729 C C . LYS A 1 91 ? -8.757 14.347 -0.482 1.00 42.69 91 LYS A C 1
ATOM 731 O O . LYS A 1 91 ? -9.924 14.315 -0.101 1.00 42.69 91 LYS A O 1
ATOM 736 N N . ARG A 1 92 ? -8.227 13.317 -1.136 1.00 44.56 92 ARG A N 1
ATOM 737 C CA . ARG A 1 92 ? -8.827 11.982 -1.235 1.00 44.56 92 ARG A CA 1
ATOM 738 C C . ARG A 1 92 ? -7.700 10.985 -1.015 1.00 44.56 92 ARG A C 1
ATOM 740 O O . ARG A 1 92 ? -6.792 10.882 -1.829 1.00 44.56 92 ARG A O 1
ATOM 747 N N . GLY A 1 93 ? -7.705 10.383 0.174 1.00 54.19 93 GLY A N 1
ATOM 748 C CA . GLY A 1 93 ? -6.594 9.615 0.728 1.00 54.19 93 GLY A CA 1
ATOM 749 C C . GLY A 1 93 ? -6.061 8.553 -0.228 1.00 54.19 93 GLY A C 1
ATOM 750 O O . GLY A 1 93 ? -6.829 7.938 -0.969 1.00 54.19 93 GLY A O 1
ATOM 751 N N . GLY A 1 94 ? -4.745 8.337 -0.185 1.00 69.94 94 GLY A N 1
ATOM 752 C CA . GLY A 1 94 ? -4.062 7.388 -1.061 1.00 69.94 94 GLY A CA 1
ATOM 753 C C . GLY A 1 94 ? -4.648 5.969 -1.010 1.00 69.94 94 GLY A C 1
ATOM 754 O O . GLY A 1 94 ? -5.414 5.605 -0.115 1.00 69.94 94 GLY A O 1
ATOM 755 N N . GLY A 1 95 ? -4.282 5.138 -1.983 1.00 80.69 95 GLY A N 1
ATOM 756 C CA . GLY A 1 95 ? -4.792 3.769 -2.088 1.00 80.69 95 GLY A CA 1
ATOM 757 C C . GLY A 1 95 ? -4.304 2.843 -0.967 1.00 80.69 95 GLY A C 1
ATOM 758 O O . GLY A 1 95 ? -3.241 3.052 -0.377 1.00 80.69 95 GLY A O 1
ATOM 759 N N . CYS A 1 96 ? -5.060 1.778 -0.698 1.00 90.62 96 CYS A N 1
ATOM 760 C CA . CYS A 1 96 ? -4.651 0.685 0.186 1.00 90.62 96 CYS A CA 1
ATOM 761 C C . CYS A 1 96 ? -3.794 -0.343 -0.582 1.00 90.62 96 CYS A C 1
ATOM 763 O O . CYS A 1 96 ? -4.182 -1.501 -0.696 1.00 90.62 96 CYS A O 1
ATOM 765 N N . LEU A 1 97 ? -2.632 0.070 -1.104 1.00 92.12 97 LEU A N 1
ATOM 766 C CA . LEU A 1 97 ? -1.774 -0.703 -2.024 1.00 92.12 97 LEU A CA 1
ATOM 767 C C . LEU A 1 97 ? -1.541 -2.167 -1.611 1.00 92.12 97 LEU A C 1
ATOM 769 O O . LEU A 1 97 ? -1.702 -3.075 -2.425 1.00 92.12 97 LEU A O 1
ATOM 773 N N . ILE A 1 98 ? -1.198 -2.410 -0.342 1.00 94.25 98 ILE A N 1
ATOM 774 C CA . ILE A 1 98 ? -0.939 -3.769 0.167 1.00 94.25 98 ILE A CA 1
ATOM 775 C C . ILE A 1 98 ? -2.218 -4.613 0.140 1.00 94.25 98 ILE A C 1
ATOM 777 O O . ILE A 1 98 ? -2.178 -5.762 -0.290 1.00 94.25 98 ILE A O 1
ATOM 781 N N . ALA A 1 99 ? -3.348 -4.047 0.573 1.00 93.88 99 ALA A N 1
ATOM 782 C CA . ALA A 1 99 ? -4.626 -4.751 0.589 1.00 93.88 99 ALA A CA 1
ATOM 783 C C . ALA A 1 99 ? -5.131 -4.998 -0.840 1.00 93.88 99 ALA A C 1
ATOM 785 O O . ALA A 1 99 ? -5.573 -6.100 -1.149 1.00 93.88 99 ALA A O 1
ATOM 786 N N . THR A 1 100 ? -4.986 -4.021 -1.734 1.00 93.81 100 THR A N 1
ATOM 787 C CA . THR A 1 100 ? -5.285 -4.168 -3.162 1.00 93.81 100 THR A CA 1
ATOM 788 C C . THR A 1 100 ? -4.475 -5.302 -3.786 1.00 93.81 100 THR A C 1
ATOM 790 O O . THR A 1 100 ? -5.042 -6.138 -4.482 1.00 93.81 100 THR A O 1
ATOM 793 N N . ALA A 1 101 ? -3.172 -5.394 -3.505 1.00 93.62 101 ALA A N 1
ATOM 794 C CA . ALA A 1 101 ? -2.339 -6.487 -4.008 1.00 93.62 101 ALA A CA 1
ATOM 795 C C . ALA A 1 101 ? -2.745 -7.856 -3.419 1.00 93.62 101 ALA A C 1
ATOM 797 O O . ALA A 1 101 ? -2.804 -8.851 -4.147 1.00 93.62 101 ALA A O 1
ATOM 798 N N . ALA A 1 102 ? -3.108 -7.905 -2.133 1.00 94.19 102 ALA A N 1
ATOM 799 C CA . ALA A 1 102 ? -3.554 -9.127 -1.461 1.00 94.19 102 ALA A CA 1
ATOM 800 C C . ALA A 1 102 ? -4.915 -9.638 -1.977 1.00 94.19 102 ALA A C 1
ATOM 802 O O . ALA A 1 102 ? -5.088 -10.838 -2.206 1.00 94.19 102 ALA A O 1
ATOM 803 N N . TYR A 1 103 ? -5.884 -8.739 -2.180 1.00 93.62 103 TYR A N 1
ATOM 804 C CA . TYR A 1 103 ? -7.261 -9.074 -2.574 1.00 93.62 103 TYR A CA 1
ATOM 805 C C . TYR A 1 103 ? -7.521 -8.970 -4.082 1.00 93.62 103 TYR A C 1
ATOM 807 O O . TYR A 1 103 ? -8.551 -9.436 -4.561 1.00 93.62 103 TYR A O 1
ATOM 815 N N . GLY A 1 104 ? -6.566 -8.439 -4.845 1.00 89.69 104 GLY A N 1
ATOM 816 C CA . GLY A 1 104 ? -6.555 -8.427 -6.309 1.00 89.69 104 GLY A CA 1
ATOM 817 C C . GLY A 1 104 ? -7.319 -7.277 -6.968 1.00 89.69 104 GLY A C 1
ATOM 818 O O . GLY A 1 104 ? -7.247 -7.148 -8.185 1.00 89.69 104 GLY A O 1
ATOM 819 N N . SER A 1 105 ? -8.040 -6.447 -6.214 1.00 89.62 105 SER A N 1
ATOM 820 C CA . SER A 1 105 ? -8.768 -5.298 -6.759 1.00 89.62 105 SER A CA 1
ATOM 821 C C . SER A 1 105 ? -8.961 -4.213 -5.708 1.00 89.62 105 SER A C 1
ATOM 823 O O . SER A 1 105 ? -9.182 -4.513 -4.535 1.00 89.62 105 SER A O 1
ATOM 825 N N . GLU A 1 106 ? -8.942 -2.950 -6.134 1.00 87.50 106 GLU A N 1
ATOM 826 C CA . GLU A 1 106 ? -9.350 -1.828 -5.282 1.00 87.50 106 GLU A CA 1
ATOM 827 C C . GLU A 1 106 ? -10.848 -1.863 -4.967 1.00 87.50 106 GLU A C 1
ATOM 829 O O . GLU A 1 106 ? -11.272 -1.346 -3.938 1.00 87.50 106 GLU A O 1
ATOM 834 N N . MET A 1 107 ? -11.640 -2.514 -5.823 1.00 89.75 107 MET A N 1
ATOM 835 C CA . MET A 1 107 ? -13.080 -2.727 -5.651 1.00 89.75 107 MET A CA 1
ATOM 836 C C . MET A 1 107 ? -13.401 -3.993 -4.850 1.00 89.75 107 MET A C 1
ATOM 838 O O . MET A 1 107 ? -14.569 -4.345 -4.696 1.00 89.75 107 MET A O 1
ATOM 842 N N . ALA A 1 108 ? -12.388 -4.703 -4.342 1.00 93.44 108 ALA A N 1
ATOM 843 C CA . ALA A 1 108 ? -12.627 -5.849 -3.479 1.00 93.44 108 ALA A CA 1
ATOM 844 C C . ALA A 1 108 ? -13.349 -5.400 -2.190 1.00 93.44 108 ALA A C 1
ATOM 846 O O . ALA A 1 108 ? -12.968 -4.373 -1.617 1.00 93.44 108 ALA A O 1
ATOM 847 N N . PRO A 1 109 ? -14.334 -6.167 -1.679 1.00 93.88 109 PRO A N 1
ATOM 848 C CA . PRO A 1 109 ? -15.106 -5.786 -0.493 1.00 93.88 109 PRO A CA 1
ATOM 849 C C . PRO A 1 109 ? -14.238 -5.456 0.727 1.00 93.88 109 PRO A C 1
ATOM 851 O O . PRO A 1 109 ? -14.532 -4.531 1.471 1.00 93.88 109 PRO A O 1
ATOM 854 N N . GLN A 1 110 ? -13.123 -6.169 0.903 1.00 94.50 110 GLN A N 1
ATOM 855 C CA . GLN A 1 110 ? -12.181 -5.952 2.003 1.00 94.50 110 GLN A CA 1
ATOM 856 C C . GLN A 1 110 ? -11.460 -4.605 1.900 1.00 94.50 110 GLN A C 1
ATOM 858 O O . GLN A 1 110 ? -11.177 -3.970 2.913 1.00 94.50 110 GLN A O 1
ATOM 863 N N . VAL A 1 111 ? -11.146 -4.173 0.678 1.00 93.88 111 VAL A N 1
ATOM 864 C CA . VAL A 1 111 ? -10.480 -2.891 0.429 1.00 93.88 111 VAL A CA 1
ATOM 865 C C . VAL A 1 111 ? -11.480 -1.746 0.559 1.00 93.88 111 VAL A C 1
ATOM 867 O O . VAL A 1 111 ? -11.148 -0.717 1.139 1.00 93.88 111 VAL A O 1
ATOM 870 N N . GLN A 1 112 ? -12.713 -1.938 0.092 1.0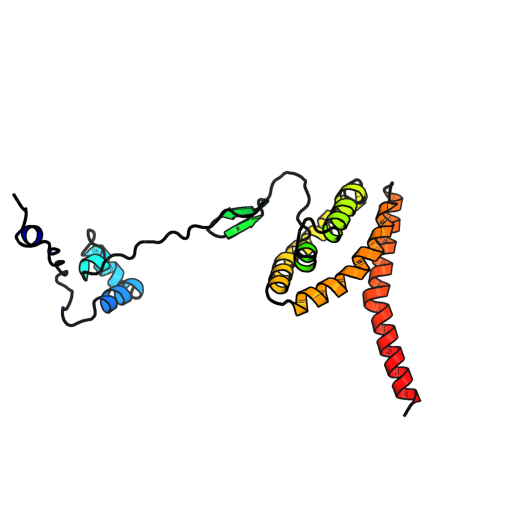0 94.00 112 GLN A N 1
ATOM 871 C CA . GLN A 1 112 ? -13.785 -0.958 0.266 1.00 94.00 112 GLN A CA 1
ATOM 872 C C . GLN A 1 112 ? -14.144 -0.763 1.739 1.00 94.00 112 GLN A C 1
ATOM 874 O O . GLN A 1 112 ? -14.180 0.373 2.195 1.00 94.00 112 GLN A O 1
ATOM 879 N N . PHE A 1 113 ? -14.245 -1.841 2.516 1.00 93.88 113 PHE A N 1
ATOM 880 C CA . PHE A 1 113 ? -14.429 -1.763 3.966 1.00 93.88 113 PHE A CA 1
ATOM 881 C C . PHE A 1 113 ? -13.356 -0.894 4.651 1.00 93.88 113 PHE A C 1
ATOM 883 O O . PHE A 1 113 ? -13.670 -0.000 5.435 1.00 93.88 113 PHE A O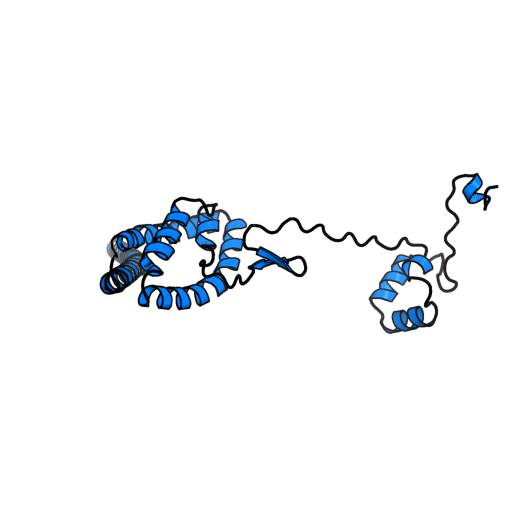 1
ATOM 890 N N . LEU A 1 114 ? -12.075 -1.084 4.308 1.00 93.38 114 LEU A N 1
ATOM 891 C CA . LEU A 1 114 ? -10.992 -0.239 4.830 1.00 93.38 114 LEU A CA 1
ATOM 892 C C . LEU A 1 114 ? -11.168 1.240 4.461 1.00 93.38 114 LEU A C 1
ATOM 894 O O . LEU A 1 114 ? -10.892 2.119 5.280 1.00 93.38 114 LEU A O 1
ATOM 898 N N . ARG A 1 115 ? -11.607 1.515 3.228 1.00 91.38 115 ARG A N 1
ATOM 899 C CA . ARG A 1 115 ? -11.859 2.878 2.746 1.00 91.38 115 ARG A CA 1
ATOM 900 C C . ARG A 1 115 ? -13.029 3.513 3.481 1.00 91.38 115 ARG A C 1
ATOM 902 O O . ARG A 1 115 ? -12.906 4.660 3.881 1.00 91.38 115 ARG A O 1
ATOM 909 N N . GLU A 1 116 ? -14.106 2.775 3.719 1.00 90.75 116 GLU A N 1
ATOM 910 C CA . GLU A 1 116 ? -15.273 3.257 4.461 1.00 90.75 116 GLU A CA 1
ATOM 911 C C . GLU A 1 116 ? -14.917 3.614 5.905 1.00 90.75 116 GLU A C 1
ATOM 913 O O . GLU A 1 116 ? -15.243 4.710 6.355 1.00 90.75 116 GLU A O 1
ATOM 918 N N . ILE A 1 117 ? -14.175 2.758 6.617 1.00 91.31 117 ILE A N 1
ATOM 919 C CA . ILE A 1 117 ? -13.699 3.079 7.972 1.00 91.31 117 ILE A CA 1
ATOM 920 C C . ILE A 1 117 ? -12.806 4.321 7.959 1.00 91.31 117 ILE A C 1
ATOM 922 O O . ILE A 1 117 ? -12.969 5.220 8.786 1.00 91.31 117 ILE A O 1
ATOM 926 N N . ARG A 1 118 ? -11.866 4.402 7.013 1.00 91.12 118 ARG A N 1
ATOM 927 C CA . ARG A 1 118 ? -10.983 5.563 6.892 1.00 91.12 118 ARG A CA 1
ATOM 928 C C . ARG A 1 118 ? -11.783 6.834 6.624 1.00 91.12 118 ARG A C 1
ATOM 930 O O . ARG A 1 118 ? -11.633 7.803 7.357 1.00 91.12 118 ARG A O 1
ATOM 937 N N . ASP A 1 119 ? -12.589 6.836 5.573 1.00 90.81 119 ASP A N 1
ATOM 938 C CA . ASP A 1 119 ? -13.211 8.042 5.036 1.00 90.81 119 ASP A CA 1
ATOM 939 C C . ASP A 1 119 ? -14.393 8.504 5.899 1.00 90.81 119 ASP A C 1
ATOM 941 O O . ASP A 1 119 ? -14.534 9.704 6.124 1.00 90.81 119 ASP A O 1
ATOM 945 N N . ASN A 1 120 ? -15.191 7.575 6.440 1.00 88.38 120 ASN A N 1
ATOM 946 C CA . ASN A 1 120 ? -16.388 7.914 7.214 1.00 88.38 120 ASN A CA 1
ATOM 947 C C . ASN A 1 120 ? -16.116 8.048 8.720 1.00 88.38 120 ASN A C 1
ATOM 949 O O . ASN A 1 120 ? -16.699 8.924 9.356 1.00 88.38 120 ASN A O 1
ATOM 953 N N . GLN A 1 121 ? -15.243 7.210 9.295 1.00 89.62 121 GLN A N 1
ATOM 954 C CA . GLN A 1 121 ? -15.033 7.165 10.753 1.00 89.62 121 GLN A CA 1
ATOM 955 C C . GLN A 1 121 ? -13.768 7.912 11.191 1.00 89.62 121 GLN A C 1
ATOM 957 O O . GLN A 1 121 ? -13.795 8.699 12.131 1.00 89.62 121 GLN A O 1
ATOM 962 N N . LEU A 1 122 ? -12.631 7.695 10.519 1.00 88.69 122 LEU A N 1
ATOM 963 C CA . LEU A 1 122 ? -11.364 8.308 10.939 1.00 88.69 122 LEU A CA 1
ATOM 964 C C . LEU A 1 122 ? -11.225 9.748 10.439 1.00 88.69 122 LEU A C 1
ATOM 966 O O . LEU A 1 122 ? -10.898 10.645 11.211 1.00 88.69 122 LEU A O 1
ATOM 970 N N . MET A 1 123 ? -11.486 9.989 9.156 1.00 89.31 123 MET A N 1
ATOM 971 C CA . MET A 1 123 ? -11.297 11.303 8.532 1.00 89.31 123 MET A CA 1
ATOM 972 C C . MET A 1 123 ? -12.386 12.321 8.903 1.00 89.31 123 MET A C 1
ATOM 974 O O . MET A 1 123 ? -12.256 13.494 8.556 1.00 89.31 123 MET A O 1
ATOM 978 N N . SER A 1 124 ? -13.428 11.900 9.624 1.00 87.19 124 SER A N 1
ATOM 979 C CA . SER A 1 124 ? -14.462 12.777 10.185 1.00 87.19 124 SER A CA 1
ATOM 980 C C . SER A 1 124 ? -14.070 13.403 11.532 1.00 87.19 124 SER A C 1
ATOM 982 O O . SER A 1 124 ? -14.804 14.249 12.038 1.00 87.19 124 SER A O 1
ATOM 984 N N . THR A 1 125 ? -12.912 13.038 12.102 1.00 87.94 125 THR A N 1
ATOM 985 C CA . THR A 1 125 ? -12.429 13.538 13.402 1.00 87.94 125 THR A CA 1
ATOM 986 C C . THR A 1 125 ? -10.995 14.065 13.327 1.00 87.94 125 THR A C 1
ATOM 988 O O . THR A 1 125 ? -10.164 13.536 12.589 1.00 87.94 125 THR A O 1
ATOM 991 N N . ASP A 1 126 ? -10.662 15.077 14.134 1.00 88.38 126 ASP A N 1
ATOM 992 C CA . ASP A 1 126 ? -9.316 15.675 14.151 1.00 88.38 126 ASP A CA 1
ATOM 993 C C . ASP A 1 126 ? -8.236 14.680 14.611 1.00 88.38 126 ASP A C 1
ATOM 995 O O . ASP A 1 126 ? -7.120 14.634 14.071 1.00 88.38 126 ASP A O 1
ATOM 999 N N . SER A 1 127 ? -8.581 13.836 15.589 1.00 87.31 127 SER A N 1
ATOM 1000 C CA . SER A 1 127 ? -7.707 12.774 16.092 1.00 87.31 127 SER A CA 1
ATOM 1001 C C . SER A 1 127 ? -7.436 11.705 15.028 1.00 87.31 127 SER A C 1
ATOM 1003 O O . SER A 1 127 ? -6.280 11.313 14.833 1.00 87.31 127 SER A O 1
ATOM 1005 N N . GLY A 1 128 ? -8.460 11.285 14.278 1.00 88.19 128 GLY A N 1
ATOM 1006 C CA . GLY A 1 128 ? -8.315 10.333 13.180 1.00 88.19 128 GLY A CA 1
ATOM 1007 C C . GLY A 1 128 ? -7.528 10.899 11.994 1.00 88.19 128 GLY A C 1
ATOM 1008 O O . GLY A 1 128 ? -6.656 10.208 11.466 1.00 88.19 128 GLY A O 1
ATOM 1009 N N . VAL A 1 129 ? -7.729 12.172 11.630 1.00 88.94 129 VAL A N 1
ATOM 1010 C CA . VAL A 1 129 ? -6.932 12.858 10.591 1.00 88.94 129 VAL A CA 1
ATOM 1011 C C . VAL A 1 129 ? -5.451 12.921 10.975 1.00 88.94 129 VAL A C 1
ATOM 1013 O O . VAL A 1 129 ? -4.577 12.619 10.153 1.00 88.94 129 VAL A O 1
ATOM 1016 N N . SER A 1 130 ? -5.150 13.271 12.227 1.00 89.75 130 SER A N 1
ATOM 1017 C CA . SER A 1 130 ? -3.771 13.340 12.730 1.00 89.75 130 SER A CA 1
ATOM 1018 C C . SER A 1 130 ? -3.094 11.967 12.711 1.00 89.75 130 SER A C 1
ATOM 1020 O O . SER A 1 130 ? -1.968 11.832 12.224 1.00 89.75 130 SER A O 1
ATOM 1022 N N . PHE A 1 131 ? -3.802 10.928 13.168 1.00 89.69 131 PHE A N 1
ATOM 1023 C CA . PHE A 1 131 ? -3.328 9.546 13.104 1.00 89.69 131 PHE A CA 1
ATOM 1024 C C . PHE A 1 131 ? -3.067 9.101 11.661 1.00 89.69 131 PHE A C 1
ATOM 1026 O O . PHE A 1 131 ? -1.975 8.620 11.354 1.00 89.69 131 PHE A O 1
ATOM 1033 N N . MET A 1 132 ? -4.035 9.302 10.761 1.00 90.12 132 MET A N 1
ATOM 1034 C CA . MET A 1 132 ? -3.921 8.900 9.358 1.00 90.12 132 MET A CA 1
ATOM 1035 C C . MET A 1 132 ? -2.787 9.628 8.641 1.00 90.12 132 MET A C 1
ATOM 1037 O O . MET A 1 132 ? -2.126 9.034 7.796 1.00 90.12 132 MET A O 1
ATOM 1041 N N . THR A 1 133 ? -2.507 10.881 8.999 1.00 88.81 133 THR A N 1
ATOM 1042 C CA . THR A 1 133 ? -1.371 11.629 8.447 1.00 88.81 133 THR A CA 1
ATOM 1043 C C . THR A 1 133 ? -0.041 10.953 8.789 1.00 88.81 133 THR A C 1
ATOM 1045 O O . THR A 1 133 ? 0.754 10.680 7.889 1.00 88.81 133 THR A O 1
ATOM 1048 N N . GLY A 1 134 ? 0.187 10.623 10.065 1.00 89.31 134 GLY A N 1
ATOM 1049 C CA . GLY A 1 134 ? 1.405 9.925 10.492 1.00 89.31 134 GLY A CA 1
ATOM 1050 C C . GLY A 1 134 ? 1.488 8.497 9.947 1.00 89.31 134 GLY A C 1
ATOM 1051 O O . GLY A 1 134 ? 2.531 8.074 9.448 1.00 89.31 134 GLY A O 1
ATOM 1052 N N . PHE A 1 135 ? 0.369 7.770 9.971 1.00 91.00 135 PHE A N 1
ATOM 1053 C CA . PHE A 1 135 ? 0.278 6.427 9.406 1.00 91.00 135 PHE A CA 1
ATOM 1054 C C . PHE A 1 135 ? 0.631 6.418 7.916 1.00 91.00 135 PHE A C 1
ATOM 1056 O O . PHE A 1 135 ? 1.451 5.607 7.494 1.00 91.00 135 PHE A O 1
ATOM 1063 N N . ASN A 1 136 ? 0.068 7.339 7.128 1.00 89.50 136 ASN A N 1
ATOM 1064 C CA . ASN A 1 136 ? 0.287 7.413 5.686 1.00 89.50 136 ASN A CA 1
ATOM 1065 C C . ASN A 1 136 ? 1.760 7.643 5.335 1.00 89.50 136 ASN A C 1
ATOM 1067 O O . ASN A 1 136 ? 2.254 7.018 4.399 1.00 89.50 136 ASN A O 1
ATOM 1071 N N . GLN A 1 137 ? 2.478 8.483 6.087 1.00 89.31 137 GLN A N 1
ATOM 1072 C CA . GLN A 1 137 ? 3.910 8.713 5.855 1.00 89.31 137 GLN A CA 1
ATOM 1073 C C . GLN A 1 137 ? 4.711 7.411 5.921 1.00 89.31 137 GLN A C 1
ATOM 1075 O O . GLN A 1 137 ? 5.516 7.123 5.036 1.00 89.31 137 GLN A O 1
ATOM 1080 N N . VAL A 1 138 ? 4.456 6.597 6.945 1.00 90.94 138 VAL A N 1
ATOM 1081 C CA . VAL A 1 138 ? 5.139 5.313 7.104 1.00 90.94 138 VAL A CA 1
ATOM 1082 C C . VAL A 1 138 ? 4.613 4.317 6.074 1.00 90.94 138 VAL A C 1
ATOM 1084 O O . VAL A 1 138 ? 5.394 3.731 5.333 1.00 90.94 138 VAL A O 1
ATOM 1087 N N . TYR A 1 139 ? 3.295 4.170 5.959 1.00 92.06 139 TYR A N 1
ATOM 1088 C CA . TYR A 1 139 ? 2.641 3.228 5.056 1.00 92.06 139 TYR A CA 1
ATOM 1089 C C . TYR A 1 139 ? 3.103 3.378 3.601 1.00 92.06 139 TYR A C 1
ATOM 1091 O O . TYR A 1 139 ? 3.501 2.397 2.973 1.00 92.06 139 TYR A O 1
ATOM 1099 N N . TYR A 1 140 ? 3.108 4.596 3.057 1.00 90.31 140 TYR A N 1
ATOM 1100 C CA . TYR A 1 140 ? 3.516 4.837 1.669 1.00 90.31 140 TYR A CA 1
ATOM 1101 C C . TYR A 1 140 ? 5.027 4.754 1.442 1.00 90.31 140 TYR A C 1
ATOM 1103 O O . TYR A 1 140 ? 5.443 4.598 0.298 1.00 90.31 140 TYR A O 1
ATOM 1111 N N . SER A 1 141 ? 5.850 4.769 2.497 1.00 91.62 141 SER A N 1
ATOM 1112 C CA . SER A 1 141 ? 7.304 4.609 2.349 1.00 91.62 141 SER A CA 1
ATOM 1113 C C . SER A 1 141 ? 7.732 3.181 1.986 1.00 91.62 141 SER A C 1
ATOM 1115 O O . SER A 1 141 ? 8.777 3.002 1.368 1.00 91.62 141 SER A O 1
ATOM 1117 N N . PHE A 1 142 ? 6.929 2.164 2.327 1.00 92.75 142 PHE A N 1
ATOM 1118 C CA . PHE A 1 142 ? 7.257 0.756 2.055 1.00 92.75 142 PHE A CA 1
ATOM 1119 C C . PHE A 1 142 ? 6.177 -0.002 1.270 1.00 92.75 142 PHE A C 1
ATOM 1121 O O . PHE A 1 142 ? 6.469 -1.038 0.670 1.00 92.75 142 PHE A O 1
ATOM 1128 N N . SER A 1 143 ? 4.926 0.473 1.266 1.00 93.25 143 SER A N 1
ATOM 1129 C CA . SER A 1 143 ? 3.815 -0.257 0.643 1.00 93.25 143 SER A CA 1
ATOM 1130 C C . SER A 1 143 ? 3.954 -0.519 -0.861 1.00 93.25 143 SER A C 1
ATOM 1132 O O . SER A 1 143 ? 3.514 -1.601 -1.253 1.00 93.25 143 SER A O 1
ATOM 1134 N N . PRO A 1 144 ? 4.569 0.346 -1.702 1.00 90.88 144 PRO A N 1
ATOM 1135 C CA . PRO A 1 144 ? 4.767 0.025 -3.117 1.00 90.88 144 PRO A CA 1
ATOM 1136 C C . PRO A 1 144 ? 5.626 -1.228 -3.302 1.00 90.88 144 PRO A C 1
ATOM 1138 O O . PRO A 1 144 ? 5.203 -2.172 -3.960 1.00 90.88 144 PRO A O 1
ATOM 1141 N N . TYR A 1 145 ? 6.763 -1.294 -2.604 1.00 92.81 145 TYR A N 1
ATOM 1142 C CA . TYR A 1 145 ? 7.677 -2.434 -2.667 1.00 92.81 145 TYR A CA 1
ATOM 1143 C C . TYR A 1 145 ? 7.007 -3.739 -2.209 1.00 92.81 145 TYR A C 1
ATOM 1145 O O . TYR A 1 145 ? 7.112 -4.772 -2.864 1.00 92.81 145 TYR A O 1
ATOM 1153 N N . VAL A 1 146 ? 6.243 -3.694 -1.112 1.00 93.44 146 VAL A N 1
ATOM 1154 C CA . VAL A 1 146 ? 5.502 -4.870 -0.624 1.00 93.44 146 VAL A CA 1
ATOM 1155 C C . VAL A 1 146 ? 4.375 -5.272 -1.581 1.00 93.44 146 VAL A C 1
ATOM 1157 O O . VAL A 1 146 ? 4.084 -6.460 -1.724 1.00 93.44 146 VAL A O 1
ATOM 1160 N N . ALA A 1 147 ? 3.710 -4.314 -2.229 1.00 93.62 147 ALA A N 1
ATOM 1161 C CA . ALA A 1 147 ? 2.689 -4.602 -3.231 1.00 93.62 147 ALA A CA 1
ATOM 1162 C C . ALA A 1 147 ? 3.297 -5.273 -4.470 1.00 93.62 147 ALA A C 1
ATOM 1164 O O . ALA A 1 147 ? 2.736 -6.257 -4.951 1.00 93.62 147 ALA A O 1
ATOM 1165 N N . ASP A 1 148 ? 4.456 -4.806 -4.932 1.00 92.94 148 ASP A N 1
ATOM 1166 C CA . ASP A 1 148 ? 5.182 -5.397 -6.059 1.00 92.94 148 ASP A CA 1
ATOM 1167 C C . ASP A 1 148 ? 5.605 -6.840 -5.740 1.00 92.94 148 ASP A C 1
ATOM 1169 O O . ASP A 1 148 ? 5.262 -7.762 -6.483 1.00 92.94 148 ASP A O 1
ATOM 1173 N N . MET A 1 149 ? 6.187 -7.078 -4.557 1.00 93.88 149 MET A N 1
ATOM 1174 C CA . MET A 1 149 ? 6.534 -8.430 -4.090 1.00 93.88 149 MET A CA 1
ATOM 1175 C C . MET A 1 149 ? 5.336 -9.396 -4.065 1.00 93.88 149 MET A C 1
ATOM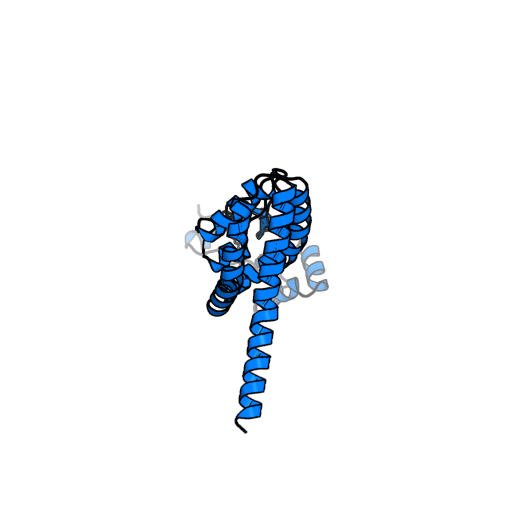 1177 O O . MET A 1 149 ? 5.485 -10.588 -4.339 1.00 93.88 149 MET A O 1
ATOM 1181 N N . GLN A 1 150 ? 4.137 -8.916 -3.716 1.00 94.25 150 GLN A N 1
ATOM 1182 C CA . GLN A 1 150 ? 2.924 -9.744 -3.726 1.00 94.25 150 GLN A CA 1
ATOM 1183 C C . GLN A 1 150 ? 2.473 -10.115 -5.142 1.00 94.25 150 GLN A C 1
ATOM 1185 O O . GLN A 1 150 ? 1.893 -11.186 -5.323 1.00 94.25 150 GLN A O 1
ATOM 1190 N N . ARG A 1 151 ? 2.717 -9.255 -6.141 1.00 91.38 151 ARG A N 1
ATOM 1191 C CA . ARG A 1 151 ? 2.391 -9.562 -7.544 1.00 91.38 151 ARG A CA 1
ATOM 1192 C C . ARG A 1 151 ? 3.344 -10.601 -8.125 1.00 91.38 151 ARG A C 1
ATOM 1194 O O . ARG A 1 151 ? 2.907 -11.444 -8.901 1.00 91.38 151 ARG A O 1
ATOM 1201 N N . GLU A 1 152 ? 4.607 -10.573 -7.714 1.00 94.75 152 GLU A N 1
ATOM 1202 C CA . GLU A 1 152 ? 5.628 -11.523 -8.167 1.00 94.75 152 GLU A CA 1
ATOM 1203 C C . GLU A 1 152 ? 5.514 -12.896 -7.492 1.00 94.75 152 GLU A C 1
ATOM 1205 O O . GLU A 1 152 ? 5.796 -13.919 -8.115 1.00 94.75 152 GLU A O 1
ATOM 1210 N N . ASN A 1 153 ? 5.095 -12.945 -6.221 1.00 94.31 153 ASN A N 1
ATOM 1211 C CA . ASN A 1 153 ? 5.071 -14.179 -5.440 1.00 94.31 153 ASN A CA 1
ATOM 1212 C C . ASN A 1 153 ? 3.668 -14.501 -4.877 1.00 94.31 153 ASN A C 1
ATOM 1214 O O . ASN A 1 153 ? 3.271 -13.959 -3.838 1.00 94.31 153 ASN A O 1
ATOM 1218 N N . PRO A 1 154 ? 2.943 -15.465 -5.484 1.00 93.00 154 PRO A N 1
ATOM 1219 C CA . PRO A 1 154 ? 1.621 -15.890 -5.019 1.00 93.00 154 PRO A CA 1
ATOM 1220 C C . PRO A 1 154 ? 1.599 -16.439 -3.586 1.00 93.00 154 PRO A C 1
ATOM 1222 O O . PRO A 1 154 ? 0.602 -16.284 -2.886 1.00 93.00 154 PRO A O 1
ATOM 1225 N N . MET A 1 155 ? 2.689 -17.060 -3.119 1.00 95.69 155 MET A N 1
ATOM 1226 C CA . MET A 1 155 ? 2.782 -17.542 -1.737 1.00 95.69 155 MET A CA 1
ATOM 1227 C C . MET A 1 155 ? 2.886 -16.364 -0.768 1.00 95.69 155 MET A C 1
ATOM 1229 O O . MET A 1 155 ? 2.163 -16.318 0.228 1.00 95.69 155 MET A O 1
ATOM 1233 N N . PHE A 1 156 ? 3.728 -15.376 -1.085 1.00 95.81 156 PHE A N 1
ATOM 1234 C CA . PHE A 1 156 ? 3.861 -14.170 -0.268 1.00 95.81 156 PHE A CA 1
ATOM 1235 C C . PHE A 1 156 ? 2.539 -13.401 -0.181 1.00 95.81 156 PHE A C 1
ATOM 1237 O O . PHE A 1 156 ? 2.151 -12.978 0.906 1.00 95.81 156 PHE A O 1
ATOM 1244 N N . LYS A 1 157 ? 1.798 -13.304 -1.291 1.00 94.94 157 LYS A N 1
ATOM 1245 C CA . LYS A 1 157 ? 0.435 -12.759 -1.314 1.00 94.94 157 LYS A CA 1
ATOM 1246 C C . LYS A 1 157 ? -0.489 -13.448 -0.305 1.00 94.94 157 LYS A C 1
ATOM 1248 O O . LYS A 1 157 ? -1.150 -12.764 0.473 1.00 94.94 157 LYS A O 1
ATOM 1253 N N . GLU A 1 158 ? -0.527 -14.780 -0.277 1.00 95.69 158 GLU A N 1
ATOM 1254 C CA . GLU A 1 158 ? -1.379 -15.514 0.672 1.00 95.69 158 GLU A CA 1
ATOM 1255 C C . GLU A 1 158 ? -0.918 -15.341 2.126 1.00 95.69 158 GLU A C 1
ATOM 1257 O O . GLU A 1 158 ? -1.751 -15.186 3.018 1.00 95.69 158 GLU A O 1
ATOM 1262 N N . VAL A 1 159 ? 0.392 -15.263 2.379 1.00 95.00 159 VAL A N 1
ATOM 1263 C CA . VAL A 1 159 ? 0.918 -14.937 3.716 1.00 95.00 159 VAL A CA 1
ATOM 1264 C C . VAL A 1 159 ? 0.475 -13.545 4.158 1.00 95.00 159 VAL A C 1
ATOM 1266 O O . VAL A 1 159 ? -0.006 -13.387 5.279 1.00 95.00 159 VAL A O 1
ATOM 1269 N N . VAL A 1 160 ? 0.584 -12.539 3.287 1.00 95.44 160 VAL A N 1
ATOM 1270 C CA . VAL A 1 160 ? 0.136 -11.171 3.581 1.00 95.44 160 VAL A CA 1
ATOM 1271 C C . VAL A 1 160 ? -1.376 -11.134 3.811 1.00 95.44 160 VAL A C 1
ATOM 1273 O O . VAL A 1 160 ? -1.840 -10.488 4.749 1.00 95.44 160 VAL A O 1
ATOM 1276 N N . LYS A 1 161 ? -2.155 -11.880 3.026 1.00 94.69 161 LYS A N 1
ATOM 1277 C CA . LYS A 1 161 ? -3.610 -11.992 3.181 1.00 94.69 161 LYS A CA 1
ATOM 1278 C C . LYS A 1 161 ? -4.010 -12.624 4.516 1.00 94.69 161 LYS A C 1
ATOM 1280 O O . LYS A 1 161 ? -4.851 -12.064 5.221 1.00 94.69 161 LYS A O 1
ATOM 1285 N N . ILE A 1 162 ? -3.379 -13.733 4.909 1.00 92.88 162 ILE A N 1
ATOM 1286 C CA . ILE A 1 162 ? -3.542 -14.338 6.244 1.00 92.88 162 ILE A CA 1
ATOM 1287 C C . ILE A 1 162 ? -3.118 -13.345 7.327 1.00 92.88 162 ILE A C 1
ATOM 1289 O O . ILE A 1 162 ? -3.791 -13.224 8.346 1.00 92.88 162 ILE A O 1
ATOM 1293 N N . GLY A 1 163 ? -2.037 -12.603 7.087 1.00 92.12 163 GLY A N 1
ATOM 1294 C CA . GLY A 1 163 ? -1.539 -11.570 7.981 1.00 92.12 163 GLY A CA 1
ATOM 1295 C C . GLY A 1 163 ? -2.537 -10.438 8.192 1.00 92.12 163 GLY A C 1
ATOM 1296 O O . GLY A 1 163 ? -2.729 -10.035 9.324 1.00 92.12 163 GLY A O 1
ATOM 1297 N N . ILE A 1 164 ? -3.211 -9.940 7.156 1.00 92.38 164 ILE A N 1
ATOM 1298 C CA . ILE A 1 164 ? -4.106 -8.768 7.238 1.00 92.38 164 ILE A CA 1
ATOM 1299 C C . ILE A 1 164 ? -5.533 -9.139 7.662 1.00 92.38 164 ILE A C 1
ATOM 1301 O O . ILE A 1 164 ? -6.248 -8.310 8.220 1.00 92.38 164 ILE A O 1
ATOM 1305 N N . THR A 1 165 ? -5.972 -10.376 7.430 1.00 91.81 165 THR A N 1
ATOM 1306 C CA . THR A 1 165 ? -7.350 -10.812 7.732 1.00 91.81 165 THR A CA 1
ATOM 1307 C C . THR A 1 165 ? -7.789 -10.528 9.180 1.00 91.81 165 THR A C 1
ATOM 1309 O O . THR A 1 165 ? -8.884 -9.994 9.372 1.00 91.81 165 THR A O 1
ATOM 1312 N N . PRO A 1 166 ? -6.978 -10.807 10.215 1.00 90.94 166 PRO A N 1
ATOM 1313 C CA . PRO A 1 166 ? -7.390 -10.542 11.584 1.00 90.94 166 PRO A CA 1
ATOM 1314 C C . PRO A 1 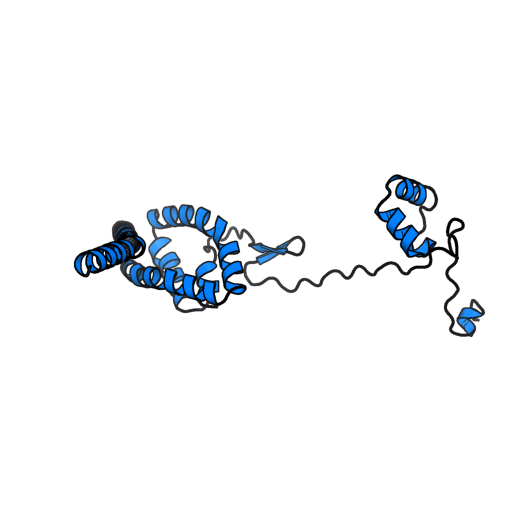166 ? -7.457 -9.045 11.918 1.00 90.94 166 PRO A C 1
ATOM 1316 O O . PRO A 1 166 ? -8.355 -8.626 12.650 1.00 90.94 166 PRO A O 1
ATOM 1319 N N . LEU A 1 167 ? -6.590 -8.229 11.307 1.00 91.81 167 LEU A N 1
ATOM 1320 C CA . LEU A 1 167 ? -6.678 -6.770 11.375 1.00 91.81 167 LEU A CA 1
ATOM 1321 C C . LEU A 1 167 ? -8.022 -6.277 10.827 1.00 91.81 167 LEU A C 1
ATOM 1323 O O . LEU A 1 167 ? -8.703 -5.516 11.513 1.00 91.81 167 LEU A O 1
ATOM 1327 N N . LEU A 1 168 ? -8.454 -6.764 9.656 1.00 92.44 168 LEU A N 1
ATOM 1328 C CA . LEU A 1 168 ? -9.767 -6.419 9.091 1.00 92.44 168 LEU A CA 1
ATOM 1329 C C . LEU A 1 168 ? -10.911 -6.776 10.040 1.00 92.44 168 LEU A C 1
ATOM 1331 O O . LEU A 1 168 ? -11.803 -5.964 10.261 1.00 92.44 168 LEU A O 1
ATOM 1335 N N . SER A 1 169 ? -10.858 -7.965 10.646 1.00 91.50 169 SER A N 1
ATOM 1336 C CA . SER A 1 169 ? -11.878 -8.387 11.605 1.00 91.50 169 SER A CA 1
ATOM 1337 C C . SER A 1 169 ? -11.932 -7.464 12.821 1.00 91.50 169 SER A C 1
ATOM 1339 O O . SER A 1 169 ? -13.023 -7.102 13.254 1.00 91.50 169 SER A O 1
ATOM 1341 N N . SER A 1 170 ? -10.782 -7.063 13.369 1.00 92.44 170 SER A N 1
ATOM 1342 C CA . SER A 1 170 ? -10.741 -6.164 14.529 1.00 92.44 170 SER A CA 1
ATOM 1343 C C . SER A 1 170 ? -11.236 -4.749 14.212 1.00 92.44 170 SER A C 1
ATOM 1345 O O . SER A 1 170 ? -11.841 -4.109 15.069 1.00 92.44 170 SER A O 1
ATOM 1347 N N . LEU A 1 171 ? -11.037 -4.278 12.977 1.00 92.19 171 LEU A N 1
ATOM 1348 C CA . LEU A 1 171 ? -11.460 -2.948 12.537 1.00 92.19 171 LEU A CA 1
ATOM 1349 C C . LEU A 1 171 ? -12.982 -2.788 12.457 1.00 92.19 171 LEU A C 1
ATOM 1351 O O . LEU A 1 171 ? -13.448 -1.657 12.510 1.00 92.19 171 LEU A O 1
ATOM 1355 N N . SER A 1 172 ? -13.760 -3.876 12.410 1.00 90.31 172 SER A N 1
ATOM 1356 C CA . SER A 1 172 ? -15.236 -3.811 12.451 1.00 90.31 172 SER A CA 1
ATOM 1357 C C . SER A 1 172 ? -15.778 -3.090 13.693 1.00 90.31 172 SER A C 1
ATOM 1359 O O . SER A 1 172 ? -16.840 -2.477 13.653 1.00 90.31 172 SER A O 1
ATOM 1361 N N . VAL A 1 173 ? -15.014 -3.064 14.791 1.00 90.75 173 VAL A N 1
ATOM 1362 C CA . VAL A 1 173 ? -15.374 -2.307 16.001 1.00 90.75 173 VAL A CA 1
ATOM 1363 C C . VAL A 1 173 ? -15.454 -0.799 15.722 1.00 90.75 173 VAL A C 1
ATOM 1365 O O . VAL A 1 173 ? -16.269 -0.109 16.330 1.00 90.75 173 VAL A O 1
ATOM 1368 N N . MET A 1 174 ? -14.667 -0.292 14.768 1.00 89.25 174 MET A N 1
ATOM 1369 C CA . MET A 1 174 ? -14.636 1.128 14.403 1.00 89.25 174 MET A CA 1
ATOM 1370 C C . MET A 1 174 ? -15.900 1.599 13.675 1.00 89.25 174 MET A C 1
ATOM 1372 O O . MET A 1 174 ? -16.131 2.801 13.629 1.00 89.25 174 MET A O 1
ATOM 1376 N N . GLU A 1 175 ? -16.737 0.700 13.138 1.00 88.25 175 GLU A N 1
ATOM 1377 C CA . GLU A 1 175 ? -18.004 1.079 12.480 1.00 88.25 175 GLU A CA 1
ATOM 1378 C C . GLU A 1 175 ? -18.968 1.815 13.422 1.00 88.25 175 GLU A C 1
ATOM 1380 O O . GLU A 1 175 ? -19.824 2.566 12.967 1.00 88.25 175 GLU A O 1
ATOM 1385 N N . HIS A 1 176 ? -18.809 1.624 14.734 1.00 86.50 176 HIS A N 1
ATOM 1386 C CA . HIS A 1 176 ? -19.675 2.187 15.770 1.00 86.50 176 HIS A CA 1
ATOM 1387 C C . HIS A 1 176 ? -19.143 3.515 16.345 1.00 86.50 176 HIS A C 1
ATOM 1389 O O . HIS A 1 176 ? -19.639 3.998 17.365 1.00 86.50 176 HIS A O 1
ATOM 1395 N N . ALA A 1 177 ? -18.086 4.080 15.758 1.00 87.75 177 ALA A N 1
ATOM 1396 C CA . ALA A 1 177 ? -17.385 5.245 16.284 1.00 87.75 177 ALA A CA 1
ATOM 1397 C C . ALA A 1 177 ? -17.982 6.571 15.769 1.00 87.75 177 ALA A C 1
ATOM 1399 O O . ALA A 1 177 ? -17.442 7.185 14.861 1.00 87.75 177 ALA A O 1
ATOM 1400 N N . GLU A 1 178 ? -19.063 7.058 16.380 1.00 84.75 178 GLU A N 1
ATOM 1401 C CA . GLU A 1 178 ? -19.773 8.267 15.915 1.00 84.75 178 GLU A CA 1
ATOM 1402 C C . GLU A 1 178 ? -19.211 9.591 16.473 1.00 84.75 178 GLU A C 1
ATOM 1404 O O . GLU A 1 178 ? -19.618 10.676 16.056 1.00 84.75 178 GLU A O 1
ATOM 1409 N N . SER A 1 179 ? -18.292 9.531 17.441 1.00 86.88 179 SER A N 1
ATOM 1410 C CA . SER A 1 179 ? -17.729 10.707 18.120 1.00 86.88 179 SER A CA 1
ATOM 1411 C C . SER A 1 179 ? -16.217 10.608 18.306 1.00 86.88 179 SER A C 1
ATOM 1413 O O . SER A 1 179 ? -15.642 9.521 18.321 1.00 86.88 179 SER A O 1
ATOM 1415 N N . GLU A 1 180 ? -15.557 11.748 18.518 1.00 88.50 180 GLU A N 1
ATOM 1416 C CA . GLU A 1 180 ? -14.099 11.822 18.684 1.00 88.50 180 GLU A CA 1
ATOM 1417 C C . GLU A 1 180 ? -13.575 10.934 19.827 1.00 88.50 180 GLU A C 1
ATOM 1419 O O . GLU A 1 180 ? -12.577 10.227 19.675 1.00 88.50 180 GLU A O 1
ATOM 1424 N N . SER A 1 181 ? -14.274 10.916 20.967 1.00 89.06 181 SER A N 1
ATOM 1425 C CA . SER A 1 181 ? -13.894 10.087 22.115 1.00 89.06 181 SER A CA 1
ATOM 1426 C C . SER A 1 181 ? -14.041 8.591 21.824 1.00 89.06 181 SER A C 1
ATOM 1428 O O . SER A 1 181 ? -13.222 7.793 22.283 1.00 89.06 181 SER A O 1
ATOM 1430 N N . GLN A 1 182 ? -15.047 8.207 21.033 1.00 90.12 182 GLN A N 1
ATOM 1431 C CA . GLN A 1 182 ? -15.247 6.831 20.588 1.00 90.12 182 GLN A CA 1
ATOM 1432 C C . GLN A 1 182 ? -14.208 6.419 19.548 1.00 90.12 182 GLN A C 1
ATOM 1434 O O . GLN A 1 182 ? -13.665 5.327 19.668 1.00 90.12 182 GLN A O 1
ATOM 1439 N N . VAL A 1 183 ? -13.868 7.278 18.582 1.00 90.50 183 VAL A N 1
ATOM 1440 C CA . VAL A 1 183 ? -12.795 7.006 17.609 1.00 90.50 183 VAL A CA 1
ATOM 1441 C C . VAL A 1 183 ? -11.475 6.744 18.331 1.00 90.50 183 VAL A C 1
ATOM 1443 O O . VAL A 1 183 ? -10.791 5.764 18.035 1.00 90.50 183 VAL A O 1
ATOM 1446 N N . LEU A 1 184 ? -11.146 7.558 19.335 1.00 90.44 184 LEU A N 1
ATOM 1447 C CA . LEU A 1 184 ? -9.939 7.372 20.134 1.00 90.44 184 LEU A CA 1
ATOM 1448 C C . LEU A 1 184 ? -10.005 6.096 20.992 1.00 90.44 184 LEU A C 1
ATOM 1450 O O . LEU A 1 184 ? -9.061 5.306 20.999 1.00 90.44 184 LEU A O 1
ATOM 1454 N N . GLY A 1 185 ? -11.123 5.857 21.684 1.00 91.94 185 GLY A N 1
ATOM 1455 C CA . GLY A 1 185 ? -11.311 4.678 22.533 1.00 91.94 185 GLY A CA 1
ATOM 1456 C C . GLY A 1 185 ? -11.301 3.361 21.749 1.00 91.94 185 GLY A C 1
ATOM 1457 O O . GLY A 1 185 ? -10.552 2.439 22.086 1.00 91.94 185 GLY A O 1
ATOM 1458 N N . TYR A 1 186 ? -12.085 3.280 20.673 1.00 92.88 186 TYR A N 1
ATOM 1459 C CA . TYR A 1 186 ? -12.111 2.121 19.787 1.00 92.88 186 TYR A CA 1
ATOM 1460 C C . TYR A 1 186 ? -10.781 1.957 19.051 1.00 92.88 186 TYR A C 1
ATOM 1462 O O . TYR A 1 186 ? -10.276 0.837 18.999 1.00 92.88 186 TYR A O 1
ATOM 1470 N N . GLY A 1 187 ? -10.143 3.042 18.601 1.00 91.81 187 GLY A N 1
ATOM 1471 C CA . GLY A 1 187 ? -8.821 2.996 17.973 1.00 91.81 187 GLY A CA 1
ATOM 1472 C C . GLY A 1 187 ? -7.762 2.361 18.879 1.00 91.81 187 GLY A C 1
ATOM 1473 O O . GLY A 1 187 ? -7.053 1.443 18.463 1.00 91.81 187 GLY A O 1
ATOM 1474 N N . ILE A 1 188 ? -7.711 2.763 20.155 1.00 91.88 188 ILE A N 1
ATOM 1475 C CA . ILE A 1 188 ? -6.834 2.137 21.159 1.00 91.88 188 ILE A CA 1
ATOM 1476 C C . ILE A 1 188 ? -7.186 0.655 21.343 1.00 91.88 188 ILE A C 1
ATOM 1478 O O . ILE A 1 188 ? -6.289 -0.189 21.391 1.00 91.88 188 ILE A O 1
ATOM 1482 N N . SER A 1 189 ? -8.477 0.315 21.412 1.00 92.44 189 SER A N 1
ATOM 1483 C CA . SER A 1 189 ? -8.912 -1.078 21.568 1.00 92.44 189 SER A CA 1
ATOM 1484 C C . SER A 1 189 ? -8.468 -1.963 20.397 1.00 92.44 189 SER A C 1
ATOM 1486 O O . SER A 1 189 ? -7.939 -3.052 20.621 1.00 92.44 189 SER A O 1
ATOM 1488 N N . VAL A 1 190 ? -8.579 -1.469 19.159 1.00 93.19 190 VAL A N 1
ATOM 1489 C CA . VAL A 1 190 ? -8.144 -2.168 17.946 1.00 93.19 19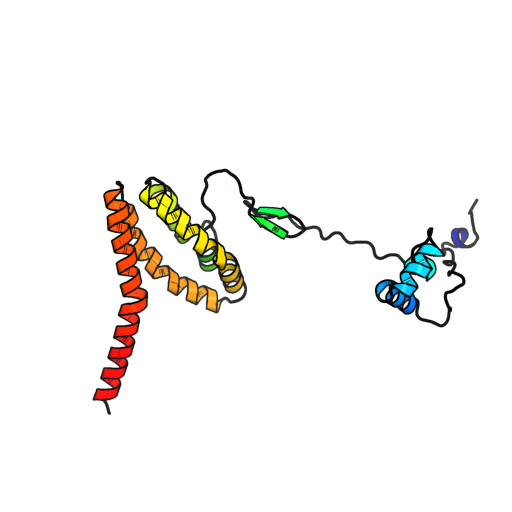0 VAL A CA 1
ATOM 1490 C C . VAL A 1 190 ? -6.639 -2.402 17.989 1.00 93.19 190 VAL A C 1
ATOM 1492 O O . VAL A 1 190 ? -6.189 -3.520 17.734 1.00 93.19 190 VAL A O 1
ATOM 1495 N N . ILE A 1 191 ? -5.847 -1.395 18.365 1.00 91.88 191 ILE A N 1
ATOM 1496 C CA . ILE A 1 191 ? -4.390 -1.539 18.497 1.00 91.88 191 ILE A CA 1
ATOM 1497 C C . ILE A 1 191 ? -4.048 -2.631 19.519 1.00 91.88 191 ILE A C 1
ATOM 1499 O O . ILE A 1 191 ? -3.237 -3.511 19.228 1.00 91.88 191 ILE A O 1
ATOM 1503 N N . LEU A 1 192 ? -4.697 -2.630 20.687 1.00 93.12 192 LEU A N 1
ATOM 1504 C CA . LEU A 1 192 ? -4.467 -3.637 21.726 1.00 93.12 192 LEU A CA 1
ATOM 1505 C C . LEU A 1 192 ? -4.857 -5.050 21.272 1.00 93.12 192 LEU A C 1
ATOM 1507 O O . LEU A 1 192 ? -4.103 -5.995 21.513 1.00 93.12 192 LEU A O 1
ATOM 1511 N N . ILE A 1 193 ? -5.992 -5.201 20.581 1.00 93.25 193 ILE A N 1
ATOM 1512 C CA . ILE A 1 193 ? -6.441 -6.484 20.018 1.00 93.25 193 ILE A CA 1
ATOM 1513 C C . ILE A 1 193 ? -5.419 -7.006 19.003 1.00 93.25 193 ILE A C 1
ATOM 1515 O O . ILE A 1 193 ? -5.020 -8.168 19.084 1.00 93.25 193 ILE A O 1
ATOM 1519 N N . ASN A 1 194 ? -4.946 -6.153 18.090 1.00 92.00 194 ASN A N 1
ATOM 1520 C CA . ASN A 1 194 ? -3.946 -6.536 17.094 1.00 92.00 194 ASN A CA 1
ATOM 1521 C C . ASN A 1 194 ? -2.614 -6.915 17.748 1.00 92.00 194 ASN A C 1
ATOM 1523 O O . ASN A 1 194 ? -2.048 -7.952 17.411 1.00 92.00 194 ASN A O 1
ATOM 1527 N N . ILE A 1 195 ? -2.131 -6.150 18.732 1.00 91.81 195 ILE A N 1
ATOM 1528 C CA . ILE A 1 195 ? -0.911 -6.506 19.473 1.00 91.81 195 ILE A CA 1
ATOM 1529 C C . ILE A 1 195 ? -1.074 -7.870 20.158 1.00 91.81 195 ILE A C 1
ATOM 1531 O O . ILE A 1 195 ? -0.202 -8.737 20.048 1.00 91.81 195 ILE A O 1
ATOM 1535 N N . GLY A 1 196 ? -2.204 -8.093 20.832 1.00 91.44 196 GLY A N 1
ATOM 1536 C CA . GLY A 1 196 ? -2.505 -9.374 21.466 1.00 91.44 196 GLY A CA 1
ATOM 1537 C C . GLY A 1 196 ? -2.517 -10.530 20.463 1.00 91.44 196 GLY A C 1
ATOM 1538 O O . GLY A 1 196 ? -1.955 -11.595 20.724 1.00 91.44 196 GLY A O 1
ATOM 1539 N N . MET A 1 197 ? -3.097 -10.313 19.288 1.00 90.81 197 MET A N 1
ATOM 1540 C CA . MET A 1 197 ? -3.247 -11.350 18.278 1.00 90.81 197 MET A CA 1
ATOM 1541 C C . MET A 1 197 ? -1.955 -11.657 17.515 1.00 90.81 197 MET A C 1
ATOM 1543 O O . MET A 1 197 ? -1.646 -12.829 17.316 1.00 90.81 197 MET A O 1
ATOM 1547 N N . TYR A 1 198 ? -1.178 -10.644 17.125 1.00 91.44 198 TYR A N 1
ATOM 1548 C CA . TYR A 1 198 ? 0.059 -10.838 16.360 1.00 91.44 198 TYR A CA 1
ATOM 1549 C C . TYR A 1 198 ? 1.255 -11.234 17.224 1.00 91.44 198 TYR A C 1
ATOM 1551 O O . TYR A 1 198 ? 2.148 -11.924 16.737 1.00 91.44 198 TYR A O 1
ATOM 1559 N N . PHE A 1 199 ? 1.289 -10.830 18.497 1.00 91.62 199 PHE A N 1
ATOM 1560 C CA . PHE A 1 199 ? 2.444 -11.081 19.363 1.00 91.62 199 PHE A CA 1
ATOM 1561 C C . PHE A 1 199 ? 2.125 -12.043 20.505 1.00 91.62 199 PHE A C 1
ATOM 1563 O O . PHE A 1 199 ? 2.825 -13.044 20.676 1.00 91.62 199 PHE A O 1
ATOM 1570 N N . ALA A 1 200 ? 1.067 -11.788 21.281 1.00 88.31 200 ALA A N 1
ATOM 1571 C CA . ALA A 1 200 ? 0.806 -12.573 22.488 1.00 88.31 200 ALA A CA 1
ATOM 1572 C C . ALA A 1 200 ? 0.328 -14.000 22.171 1.00 88.31 200 ALA A C 1
ATOM 1574 O O . ALA A 1 200 ? 0.835 -14.953 22.766 1.00 88.31 200 ALA A O 1
ATOM 1575 N N . ALA A 1 201 ? -0.596 -14.178 21.220 1.00 88.19 201 ALA A N 1
ATOM 1576 C CA . ALA A 1 201 ? -1.100 -15.506 20.863 1.00 88.19 201 ALA A CA 1
ATOM 1577 C C . ALA A 1 201 ? -0.005 -16.428 20.275 1.00 88.19 201 ALA A C 1
ATOM 1579 O O . ALA A 1 201 ? 0.163 -17.536 20.800 1.00 88.19 201 ALA A O 1
ATOM 1580 N N . PRO A 1 202 ? 0.821 -16.002 19.294 1.00 88.62 202 PRO A N 1
ATOM 1581 C CA . PRO A 1 202 ? 1.933 -16.818 18.807 1.00 88.62 202 PRO A CA 1
ATOM 1582 C C . PRO A 1 202 ? 2.980 -17.115 19.886 1.00 88.62 202 PRO A C 1
ATOM 1584 O O . PRO A 1 202 ? 3.464 -18.246 19.971 1.00 88.62 202 PRO A O 1
ATOM 1587 N N . ALA A 1 203 ? 3.291 -16.150 20.761 1.00 90.38 203 ALA A N 1
ATOM 1588 C CA . ALA A 1 203 ? 4.210 -16.373 21.876 1.00 90.38 203 ALA A CA 1
ATOM 1589 C C . ALA A 1 203 ? 3.672 -17.435 22.850 1.00 90.38 203 ALA A C 1
ATOM 1591 O O . ALA A 1 203 ? 4.390 -18.374 23.198 1.00 90.38 203 ALA A O 1
ATOM 1592 N N . MET A 1 204 ? 2.400 -17.341 23.252 1.00 89.44 204 MET A N 1
ATOM 1593 C CA . MET A 1 204 ? 1.763 -18.329 24.128 1.00 89.44 204 MET A CA 1
ATOM 1594 C C . MET A 1 204 ? 1.732 -19.724 23.500 1.00 89.44 204 MET A C 1
ATOM 1596 O O . MET A 1 204 ? 2.034 -20.698 24.190 1.00 89.44 204 MET A O 1
ATOM 1600 N N . LEU A 1 205 ? 1.442 -19.834 22.199 1.00 89.38 205 LEU A N 1
ATOM 1601 C CA . LEU A 1 205 ? 1.515 -21.105 21.472 1.00 89.38 205 LEU A CA 1
ATOM 1602 C C . LEU A 1 205 ? 2.934 -21.683 21.499 1.00 89.38 205 LEU A C 1
ATOM 1604 O O . LEU A 1 205 ? 3.115 -22.855 21.834 1.00 89.38 205 LEU A O 1
ATOM 1608 N N . PHE A 1 206 ? 3.951 -20.865 21.223 1.00 89.69 206 PHE A N 1
ATOM 1609 C CA . PHE A 1 206 ? 5.349 -21.294 21.244 1.00 89.69 206 PHE A CA 1
ATOM 1610 C C . PHE A 1 206 ? 5.786 -21.791 22.631 1.00 89.69 206 PHE A C 1
ATOM 1612 O O . PHE A 1 206 ? 6.339 -22.889 22.764 1.00 89.69 206 PHE A O 1
ATOM 1619 N N . PHE A 1 207 ? 5.497 -21.025 23.688 1.00 88.62 207 PHE A N 1
ATOM 1620 C CA . PHE A 1 207 ? 5.812 -21.423 25.062 1.00 88.62 207 PHE A CA 1
ATOM 1621 C C . PHE A 1 207 ? 4.991 -22.634 25.521 1.00 88.62 207 PHE A C 1
ATOM 1623 O O . PHE A 1 207 ? 5.533 -23.508 26.202 1.00 88.62 207 PHE A O 1
ATOM 1630 N N . GLY A 1 208 ? 3.725 -22.734 25.114 1.00 83.06 208 GLY A N 1
ATOM 1631 C CA . GLY A 1 208 ? 2.851 -23.874 25.386 1.00 83.06 208 GLY A CA 1
ATOM 1632 C C . GLY A 1 208 ? 3.375 -25.167 24.762 1.00 83.06 208 GLY A C 1
ATOM 1633 O O . GLY A 1 208 ? 3.530 -26.166 25.464 1.00 83.06 208 GLY A O 1
ATOM 1634 N N . ILE A 1 209 ? 3.754 -25.138 23.480 1.00 85.06 209 ILE A N 1
ATOM 1635 C CA . ILE A 1 209 ? 4.361 -26.280 22.777 1.00 85.06 209 ILE A CA 1
ATOM 1636 C C . ILE A 1 209 ? 5.688 -26.677 23.432 1.00 85.06 209 ILE A C 1
ATOM 1638 O O . ILE A 1 209 ? 5.941 -27.864 23.652 1.00 85.06 209 ILE A O 1
ATOM 1642 N N . LYS A 1 210 ? 6.531 -25.701 23.798 1.00 82.12 210 LYS A N 1
ATOM 1643 C CA . LYS A 1 210 ? 7.797 -25.959 24.501 1.00 82.12 210 LYS A CA 1
ATOM 1644 C C . LYS A 1 210 ? 7.567 -26.605 25.870 1.00 82.12 210 LYS A C 1
ATOM 1646 O O . LYS A 1 210 ? 8.291 -27.531 26.232 1.00 82.12 210 LYS A O 1
ATOM 1651 N N . LYS A 1 211 ? 6.553 -26.153 26.615 1.00 80.94 211 LYS A N 1
ATOM 1652 C CA . LYS A 1 211 ? 6.161 -26.730 27.908 1.00 80.94 211 LYS A CA 1
ATOM 1653 C C . LYS A 1 211 ? 5.640 -28.160 27.743 1.00 80.94 211 LYS A C 1
ATOM 1655 O O . LYS A 1 211 ? 6.082 -29.032 28.479 1.00 80.94 211 LYS A O 1
ATOM 1660 N N . LEU A 1 212 ? 4.787 -28.424 26.750 1.00 73.56 212 LEU A N 1
ATOM 1661 C CA . LEU A 1 212 ? 4.302 -29.776 26.441 1.00 73.56 212 LEU A CA 1
ATOM 1662 C C . LEU A 1 212 ? 5.432 -30.728 26.028 1.00 73.56 212 LEU A C 1
ATOM 1664 O O . LEU A 1 212 ? 5.478 -31.855 26.512 1.00 73.56 212 LEU A O 1
ATOM 1668 N N . ARG A 1 213 ? 6.372 -30.284 25.182 1.00 73.56 213 ARG A N 1
ATOM 1669 C CA . ARG A 1 213 ? 7.553 -31.089 24.821 1.00 73.56 213 ARG A CA 1
ATOM 1670 C C . ARG A 1 213 ? 8.453 -31.378 26.023 1.00 73.56 213 ARG A C 1
ATOM 1672 O O . ARG A 1 213 ? 8.992 -32.471 26.095 1.00 73.56 213 ARG A O 1
ATOM 1679 N N . ARG A 1 214 ? 8.590 -30.438 26.965 1.00 71.44 214 ARG A N 1
ATOM 1680 C CA . ARG A 1 214 ? 9.386 -30.624 28.191 1.00 71.44 214 ARG A CA 1
ATOM 1681 C C . ARG A 1 214 ? 8.743 -31.589 29.198 1.00 71.44 214 ARG A C 1
ATOM 1683 O O . ARG A 1 214 ? 9.464 -32.159 29.991 1.00 71.44 214 ARG A O 1
ATOM 1690 N N . VAL A 1 215 ? 7.417 -31.740 29.204 1.00 69.62 215 VAL A N 1
ATOM 1691 C CA . VAL A 1 215 ? 6.706 -32.647 30.133 1.00 69.62 215 VAL A CA 1
ATOM 1692 C C . VAL A 1 215 ? 6.599 -34.077 29.581 1.00 69.62 215 VAL A C 1
ATOM 1694 O O . VAL A 1 215 ? 6.355 -35.011 30.335 1.00 69.62 215 VAL A O 1
ATOM 1697 N N . ARG A 1 216 ? 6.755 -34.259 28.262 1.00 60.31 216 ARG A N 1
ATOM 1698 C CA . ARG A 1 216 ? 6.611 -35.557 27.578 1.00 60.31 216 ARG A CA 1
ATOM 1699 C C . ARG A 1 216 ? 7.940 -36.310 27.370 1.00 60.31 216 ARG A C 1
ATOM 1701 O O . ARG A 1 216 ? 7.901 -37.419 26.848 1.00 60.31 216 ARG A O 1
ATOM 1708 N N . PHE A 1 217 ? 9.066 -35.710 27.754 1.00 51.22 217 PHE A N 1
ATOM 1709 C CA . PHE A 1 217 ? 10.409 -36.302 27.835 1.00 51.22 217 PHE A CA 1
ATOM 1710 C C . PHE A 1 217 ? 10.872 -36.266 29.290 1.00 51.22 217 PHE A C 1
ATOM 1712 O O . PHE A 1 217 ? 11.633 -37.178 29.673 1.00 51.22 217 PHE A O 1
#

Foldseek 3Di:
DQPDPCSVVVHDDQQDAAPVDDPVDDLVVQVVCCVPPPVSVVVCCVVPVPDDSCSNSVHDDDDPPPPPLDDDDPQFDQDPSDTDGDPPVDPDDDAPLLVCLLQVHCPRPLNVLVSCLLVPQQVVDPNSVVVVVVVSVVCVVCSVVNSVVSVVDVVSSVVSVVVCVVLSVLSVCSVPRPDPVSNVVSVVVSVVSSCCVPPVVVVCVVVVVVVVVVVVD

Sequence (217 aa):
EYSSIYQAVGLEEPKILAPFVDPNLDPQYYVDRYNNEITYKDWFDKTYPEITIYEAVGLDEPEIVEAEFGECGEGTKLVDGKCTVIPTENKRGGGCLIATAAYGSEMAPQVQFLREIRDNQLMSTDSGVSFMTGFNQVYYSFSPYVADMQRENPMFKEVVKIGITPLLSSLSVMEHAESESQVLGYGISVILINIGMYFAAPAMLFFGIKKLRRVRF

pLDDT: mean 84.7, std 12.15, range [39.47, 95.81]

Secondary structure (DSSP, 8-state):
--SSHHHHHTPPPPP---TT--TTS-HHHHHHHHHH-HHHHHHHHHH-TTS-HHHHTTPPPPP------PPPPTTEEEETTEEEE---SS--PPP-HHHHHHHS-TTSHHHHHHHHIIIIIITTSHHHHHHHHHHHHHHHHHHHHHHHHHHH-HHHHHHHHHHHHHHHHHHGGGGG--SHHHHHHHHHHHHHHHHIIIIIHHHHHHHHHHHHHHH--